Protein AF-A0A1G5WIX0-F1 (afdb_monomer_lite)

Secondary structure (DSSP, 8-state):
---------HHHHHHHHT--EEEEEE-SSEEEEEETTS-EEEEE--BSSTT-B----S-SSS--HHHHHHHHHHHH-GGGG--SS-HHHHHHHS-HHHHHHHHHHHHHH-HHHHHHHHHHHS---SS-HHHHHHHHHHHHHHHTTTTHHHH----STTTHHHHHHIIIIIIHHHHHHT-HHHHHHHHHHHHHHHHHTTT---HHHHHHHHHHHHHHHHHHHHS---HHHHHHHHHTTTTHHHH-

Radius of gyration: 32.19 Å; chains: 1; bounding box: 62×34×87 Å

Organism: NCBI:txid230361

Foldseek 3Di:
DDPPPPPCALVNLCVVVVWDFPDWDDPPAWIWTAIPVRDIDTFGQDDPDQADTDGPPPDPDCNDVNNSSNNVVCVVVVVSRDDPDDPVNVVVPDDPVRVVVVVVVCLVVDVVSVVVCCVVPVPPQPDDLVVLVVLLVVLQVQQCPPCCVPPVAGPLVSNLVSLLCCLPPVLVVSVVSVVLVSSLVSLLVLLVNLQVCVVDPDPSSLNSLVSSVVSLVVSVVPDPDDPVSNVSSVVSCVSVVVSD

Structure (mmCIF, N/CA/C/O backbone):
data_AF-A0A1G5WIX0-F1
#
_entry.id   AF-A0A1G5WIX0-F1
#
loop_
_atom_site.group_PDB
_atom_site.id
_atom_site.type_symbol
_atom_site.label_atom_id
_atom_site.label_alt_id
_atom_site.label_comp_id
_atom_site.label_asym_id
_atom_site.label_entity_id
_atom_site.label_seq_id
_atom_site.pdbx_PDB_ins_code
_atom_site.Cartn_x
_atom_site.Cartn_y
_atom_site.Cartn_z
_atom_site.occupancy
_atom_site.B_iso_or_equiv
_atom_site.auth_seq_id
_atom_site.auth_comp_id
_atom_site.auth_asym_id
_atom_site.auth_atom_id
_atom_site.pdbx_PDB_model_num
ATOM 1 N N . MET A 1 1 ? 1.524 -19.400 34.174 1.00 35.28 1 MET A N 1
ATOM 2 C CA . MET A 1 1 ? 0.419 -18.624 34.767 1.00 35.28 1 MET A CA 1
ATOM 3 C C . MET A 1 1 ? -0.482 -18.294 33.607 1.00 35.28 1 MET A C 1
ATOM 5 O O . MET A 1 1 ? -0.111 -17.471 32.781 1.00 35.28 1 MET A O 1
ATOM 9 N N . ASP A 1 2 ? -1.548 -19.069 33.461 1.00 33.12 2 ASP A N 1
ATOM 10 C CA . ASP A 1 2 ? -2.381 -19.049 32.267 1.00 33.12 2 ASP A CA 1
ATOM 11 C C . ASP A 1 2 ? -3.311 -17.839 32.343 1.00 33.12 2 ASP A C 1
ATOM 13 O O . ASP A 1 2 ? -4.305 -17.844 33.065 1.00 33.12 2 ASP A O 1
ATOM 17 N N . GLY A 1 3 ? -2.931 -16.775 31.637 1.00 34.62 3 GLY A N 1
ATOM 18 C CA . GLY A 1 3 ? -3.735 -15.573 31.455 1.00 34.62 3 GLY A CA 1
ATOM 19 C C . GLY A 1 3 ? -4.913 -15.852 30.530 1.00 34.62 3 GLY A C 1
ATOM 20 O O . GLY A 1 3 ? -4.897 -15.466 29.367 1.00 34.62 3 GLY A O 1
ATOM 21 N N . TRP A 1 4 ? -5.926 -16.546 31.041 1.00 35.19 4 TRP A N 1
ATOM 22 C CA . TRP A 1 4 ? -7.249 -16.589 30.429 1.00 35.19 4 TRP A CA 1
ATOM 23 C C . TRP A 1 4 ? -8.058 -15.414 30.980 1.00 35.19 4 TRP A C 1
ATOM 25 O O . TRP A 1 4 ? -8.769 -15.551 31.972 1.00 35.19 4 TRP A O 1
ATOM 35 N N . GLN A 1 5 ? -7.936 -14.243 30.355 1.00 39.97 5 GLN A N 1
ATOM 36 C CA . GLN A 1 5 ? -8.908 -13.164 30.539 1.00 39.97 5 GLN A CA 1
ATOM 37 C C . GLN A 1 5 ? -10.154 -13.517 29.719 1.00 39.97 5 GLN A C 1
ATOM 39 O O . GLN A 1 5 ? -10.287 -13.129 28.561 1.00 39.97 5 GLN A O 1
ATOM 44 N N . TYR A 1 6 ? -11.055 -14.313 30.294 1.00 49.94 6 TYR A N 1
ATOM 45 C CA . TYR A 1 6 ? -12.410 -14.384 29.763 1.00 49.94 6 TYR A CA 1
ATOM 46 C C . TYR A 1 6 ? -13.102 -13.055 30.083 1.00 49.94 6 TYR A C 1
ATOM 48 O O . TYR A 1 6 ? -13.360 -12.759 31.248 1.00 49.94 6 TYR A O 1
ATOM 56 N N . ASN A 1 7 ? -13.424 -12.273 29.052 1.00 54.75 7 ASN A N 1
ATOM 57 C CA . ASN A 1 7 ? -14.450 -11.235 29.143 1.00 54.75 7 ASN A CA 1
ATOM 58 C C . ASN A 1 7 ? -15.806 -11.939 29.301 1.00 54.75 7 ASN A C 1
ATOM 60 O O . ASN A 1 7 ? -16.508 -12.170 28.319 1.00 54.75 7 ASN A O 1
ATOM 64 N N . ILE A 1 8 ? -16.128 -12.377 30.519 1.00 62.34 8 ILE A N 1
ATOM 65 C CA . ILE A 1 8 ? -17.445 -12.931 30.838 1.00 62.34 8 ILE A CA 1
ATOM 66 C C . ILE A 1 8 ? -18.368 -11.741 31.070 1.00 62.34 8 ILE A C 1
ATOM 68 O O . ILE A 1 8 ? -18.246 -11.055 32.084 1.00 62.34 8 ILE A O 1
ATOM 72 N N . ASP A 1 9 ? -19.256 -11.471 30.117 1.00 66.75 9 ASP A N 1
ATOM 73 C CA . ASP A 1 9 ? -20.278 -10.449 30.301 1.00 66.75 9 ASP A CA 1
ATOM 74 C C . ASP A 1 9 ? -21.348 -10.899 31.312 1.00 66.75 9 ASP A C 1
ATOM 76 O O . ASP A 1 9 ? -21.501 -12.079 31.650 1.00 66.75 9 ASP A O 1
ATOM 80 N N . GLU A 1 10 ? -22.086 -9.924 31.835 1.00 66.62 10 GLU A N 1
ATOM 81 C CA . GLU A 1 10 ? -23.117 -10.133 32.847 1.00 66.62 10 GLU A CA 1
ATOM 82 C C . GLU A 1 10 ? -24.194 -11.131 32.386 1.00 66.62 10 GLU A C 1
ATOM 84 O O . GLU A 1 10 ? -24.648 -11.985 33.152 1.00 66.62 10 GLU A O 1
ATOM 89 N N . LYS A 1 11 ? -24.550 -11.081 31.101 1.00 71.81 11 LYS A N 1
ATOM 90 C CA . LYS A 1 11 ? -25.516 -11.988 30.485 1.00 71.81 11 LYS A CA 1
ATOM 91 C C . LYS A 1 11 ? -25.049 -13.443 30.566 1.00 71.81 11 LYS A C 1
ATOM 93 O O . LYS A 1 11 ? -25.816 -14.302 30.996 1.00 71.81 11 LYS A O 1
ATOM 98 N N . THR A 1 12 ? -23.791 -13.706 30.224 1.00 73.38 12 THR A N 1
ATOM 99 C CA . THR A 1 12 ? -23.179 -15.039 30.299 1.00 73.38 12 THR A CA 1
ATOM 100 C C . THR A 1 12 ? -23.156 -15.554 31.740 1.00 73.38 12 THR A C 1
ATOM 102 O O . THR A 1 12 ? -23.399 -16.735 31.985 1.00 73.38 12 THR A O 1
ATOM 105 N N . LEU A 1 13 ? -22.920 -14.672 32.718 1.00 68.88 13 LEU A N 1
ATOM 106 C CA . LEU A 1 13 ? -22.998 -15.007 34.145 1.00 68.88 13 LEU A CA 1
ATOM 107 C C . LEU A 1 13 ? -24.416 -15.364 34.595 1.00 68.88 13 LEU A C 1
ATOM 109 O O . LEU A 1 13 ? -24.586 -16.362 35.296 1.00 68.88 13 LEU A O 1
ATOM 113 N N . ARG A 1 14 ? -25.424 -14.581 34.191 1.00 69.44 14 ARG A N 1
ATOM 114 C CA . ARG A 1 14 ? -26.838 -14.846 34.506 1.00 69.44 14 ARG A CA 1
ATOM 115 C C . ARG A 1 14 ? -27.298 -16.177 33.916 1.00 69.44 14 ARG A C 1
ATOM 117 O O . ARG A 1 14 ? -27.920 -16.966 34.618 1.00 69.44 14 ARG A O 1
ATOM 124 N N . GLU A 1 15 ? -26.939 -16.451 32.662 1.00 76.44 15 GLU A N 1
ATOM 125 C CA . GLU A 1 15 ? -27.258 -17.713 31.983 1.00 76.44 15 GLU A CA 1
ATOM 126 C C . GLU A 1 15 ? -26.566 -18.916 32.644 1.00 76.44 15 GLU A C 1
ATOM 128 O O . GLU A 1 15 ? -27.171 -19.978 32.775 1.00 76.44 15 GLU A O 1
ATOM 133 N N . ALA A 1 16 ? -25.322 -18.758 33.106 1.00 73.50 16 ALA A N 1
ATOM 134 C CA . ALA A 1 16 ? -24.582 -19.828 33.775 1.00 73.50 16 ALA A CA 1
ATOM 135 C C . ALA A 1 16 ? -25.086 -20.126 35.198 1.00 73.50 16 ALA A C 1
ATOM 137 O O . ALA A 1 16 ? -24.956 -21.256 35.671 1.00 73.50 16 ALA A O 1
ATOM 138 N N . LEU A 1 17 ? -25.616 -19.115 35.892 1.00 74.88 17 LEU A N 1
ATOM 139 C CA . LEU A 1 17 ? -26.075 -19.226 37.276 1.00 74.88 17 LEU A CA 1
ATOM 140 C C . LEU A 1 17 ? -27.579 -19.493 37.409 1.00 74.88 17 LEU A C 1
ATOM 142 O O . LEU A 1 17 ? -27.989 -19.917 38.485 1.00 74.88 17 LEU A O 1
ATOM 146 N N . ASP A 1 18 ? -28.368 -19.260 36.355 1.00 80.81 18 ASP A N 1
ATOM 147 C CA . ASP A 1 18 ? -29.843 -19.284 36.363 1.00 80.81 18 ASP A CA 1
ATOM 148 C C . ASP A 1 18 ? -30.444 -18.382 37.461 1.00 80.81 18 ASP A C 1
ATOM 150 O O . ASP A 1 18 ? -31.386 -18.735 38.171 1.00 80.81 18 ASP A O 1
ATOM 154 N N . LEU A 1 19 ? -29.841 -17.204 37.656 1.00 77.94 19 LEU A N 1
ATOM 155 C CA . LEU A 1 19 ? -30.187 -16.273 38.730 1.00 77.94 19 LEU A CA 1
ATOM 156 C C . LEU A 1 19 ? -30.296 -14.841 38.211 1.00 77.94 19 LEU A C 1
ATOM 158 O O . LEU A 1 19 ? -29.495 -14.391 37.391 1.00 77.94 19 LEU A O 1
ATOM 162 N N . GLU A 1 20 ? -31.265 -14.106 38.754 1.00 84.75 20 GLU A N 1
ATOM 163 C CA . GLU A 1 20 ? -31.497 -12.692 38.453 1.00 84.75 20 GLU A CA 1
ATOM 164 C C . GLU A 1 20 ? -31.306 -11.852 39.718 1.00 84.75 20 GLU A C 1
ATOM 166 O O . GLU A 1 20 ? -31.827 -12.199 40.780 1.00 84.75 20 GLU A O 1
ATOM 171 N N . ILE A 1 21 ? -30.556 -10.752 39.607 1.00 85.94 21 ILE A N 1
ATOM 172 C CA . ILE A 1 21 ? -30.369 -9.786 40.696 1.00 85.94 21 ILE A CA 1
ATOM 173 C C . ILE A 1 21 ? -31.590 -8.867 40.734 1.00 85.94 21 ILE A C 1
ATOM 175 O O . ILE A 1 21 ? -31.863 -8.139 39.779 1.00 85.94 21 ILE A O 1
ATOM 179 N N . THR A 1 22 ? -32.325 -8.904 41.842 1.00 89.31 22 THR A N 1
ATOM 180 C CA . THR A 1 22 ? -33.564 -8.142 42.048 1.00 89.31 22 THR A CA 1
ATOM 181 C C . THR A 1 22 ? -33.306 -6.802 42.730 1.00 89.31 22 THR A C 1
ATOM 183 O O . THR A 1 22 ? -33.998 -5.824 42.453 1.00 89.31 22 THR A O 1
ATOM 186 N N . GLU A 1 23 ? -32.290 -6.739 43.589 1.00 89.75 23 GLU A N 1
ATOM 187 C CA . GLU A 1 23 ? -31.896 -5.543 44.330 1.00 89.75 23 GLU A CA 1
ATOM 188 C C . GLU A 1 23 ? -30.375 -5.514 44.494 1.00 89.75 23 GLU A C 1
ATOM 190 O O . GLU A 1 23 ? -29.745 -6.555 44.700 1.00 89.75 23 GLU A O 1
ATOM 195 N N . ILE A 1 24 ? -29.786 -4.321 44.394 1.00 90.56 24 ILE A N 1
ATOM 196 C CA . ILE A 1 24 ? -28.365 -4.113 44.654 1.00 90.56 24 ILE A CA 1
ATOM 197 C C . ILE A 1 24 ? -28.157 -2.793 45.390 1.00 90.56 24 ILE A C 1
ATOM 199 O O . ILE A 1 24 ? -28.666 -1.753 44.971 1.00 90.56 24 ILE A O 1
ATOM 203 N N . GLU A 1 25 ? -27.397 -2.841 46.474 1.00 90.88 25 GLU A N 1
ATOM 204 C CA . GLU A 1 25 ? -27.044 -1.686 47.293 1.00 90.88 25 GLU A CA 1
ATOM 205 C C . GLU A 1 25 ? -25.539 -1.689 47.574 1.00 90.88 25 GLU A C 1
ATOM 207 O O . GLU A 1 25 ? -24.902 -2.741 47.599 1.00 90.88 25 GLU A O 1
ATOM 212 N N . ASN A 1 26 ? -24.956 -0.513 47.799 1.00 86.81 26 ASN A N 1
ATOM 213 C CA . ASN A 1 26 ? -23.572 -0.371 48.251 1.00 86.81 26 ASN A CA 1
ATOM 214 C C . ASN A 1 26 ? -23.565 0.432 49.555 1.00 86.81 26 ASN A C 1
ATOM 216 O O . ASN A 1 26 ? -24.073 1.553 49.597 1.00 86.81 26 ASN A O 1
ATOM 220 N N . ASN A 1 27 ? -22.989 -0.137 50.615 1.00 85.31 27 ASN A N 1
ATOM 221 C CA . ASN A 1 27 ? -22.908 0.500 51.935 1.00 85.31 27 ASN A CA 1
ATOM 222 C C . ASN A 1 27 ? -21.583 1.259 52.180 1.00 85.31 27 ASN A C 1
ATOM 224 O O . ASN A 1 27 ? -21.317 1.694 53.299 1.00 85.31 27 ASN A O 1
ATOM 228 N N . GLY A 1 28 ? -20.751 1.410 51.147 1.00 76.62 28 GLY A N 1
ATOM 229 C CA . GLY A 1 28 ? -19.430 2.041 51.187 1.00 76.62 28 GLY A CA 1
ATOM 230 C C . GLY A 1 28 ? -18.271 1.071 51.428 1.00 76.62 28 GLY A C 1
ATOM 231 O O . GLY A 1 28 ? -17.119 1.460 51.251 1.00 76.62 28 GLY A O 1
ATOM 232 N N . VAL A 1 29 ? -18.553 -0.179 51.807 1.00 78.94 29 VAL A N 1
ATOM 233 C CA . VAL A 1 29 ? -17.546 -1.228 52.048 1.00 78.94 29 VAL A CA 1
ATOM 234 C C . VAL A 1 29 ? -17.826 -2.458 51.185 1.00 78.94 29 VAL A C 1
ATOM 236 O O . VAL A 1 29 ? -16.911 -3.044 50.605 1.00 78.94 29 VAL A O 1
ATOM 239 N N . GLU A 1 30 ? -19.097 -2.835 51.073 1.00 88.56 30 GLU A N 1
ATOM 240 C CA . GLU A 1 30 ? -19.549 -4.032 50.376 1.00 88.56 30 GLU A CA 1
ATOM 241 C C . GLU A 1 30 ? -20.779 -3.730 49.519 1.00 88.56 30 GLU A C 1
ATOM 243 O O . GLU A 1 30 ? -21.616 -2.879 49.841 1.00 88.56 30 GLU A O 1
ATOM 248 N N . ILE A 1 31 ? -20.890 -4.482 48.431 1.00 89.12 31 ILE A N 1
ATOM 249 C CA . ILE A 1 31 ? -22.095 -4.601 47.626 1.00 89.12 31 ILE A CA 1
ATOM 250 C C . ILE A 1 31 ? -22.984 -5.660 48.271 1.00 89.12 31 ILE A C 1
ATOM 252 O O . ILE A 1 31 ? -22.557 -6.801 48.468 1.00 89.12 31 ILE A O 1
ATOM 256 N N . ILE A 1 32 ? -24.230 -5.297 48.546 1.00 91.75 32 ILE A N 1
ATOM 257 C CA . ILE A 1 32 ? -25.279 -6.209 48.990 1.00 91.75 32 ILE A CA 1
ATOM 258 C C . ILE A 1 32 ? -26.177 -6.473 47.786 1.00 91.75 32 ILE A C 1
ATOM 260 O O . ILE A 1 32 ? -26.815 -5.552 47.278 1.00 91.75 32 ILE A O 1
ATOM 264 N N . ALA A 1 33 ? -26.211 -7.715 47.309 1.00 91.94 33 ALA A N 1
ATOM 265 C CA . ALA A 1 33 ? -27.057 -8.111 46.187 1.00 91.94 33 ALA A CA 1
ATOM 266 C C . ALA A 1 33 ? -28.067 -9.171 46.622 1.00 91.94 33 ALA A C 1
ATOM 268 O O . ALA A 1 33 ? -27.692 -10.179 47.231 1.00 91.94 33 ALA A O 1
ATOM 269 N N . LYS A 1 34 ? -29.337 -8.954 46.269 1.00 92.00 34 LYS A N 1
ATOM 270 C CA . LYS A 1 34 ? -30.414 -9.933 46.437 1.00 92.00 34 LYS A CA 1
ATOM 271 C C . LYS A 1 34 ? -30.751 -10.573 45.103 1.00 92.00 34 LYS A C 1
ATOM 273 O O . LYS A 1 34 ? -30.861 -9.892 44.083 1.00 92.00 34 LYS A O 1
ATOM 278 N N . PHE A 1 35 ? -30.935 -11.884 45.131 1.00 90.50 35 PHE A N 1
ATOM 279 C CA . PHE A 1 35 ? -31.292 -12.684 43.968 1.00 90.50 35 PHE A CA 1
ATOM 280 C C . PHE A 1 35 ? -32.757 -13.128 44.030 1.00 90.50 35 PHE A C 1
ATOM 282 O O . PHE A 1 35 ? -33.386 -13.144 45.091 1.00 90.50 35 PHE A O 1
ATOM 289 N N . ASN A 1 36 ? -33.305 -13.519 42.882 1.00 90.31 36 ASN A N 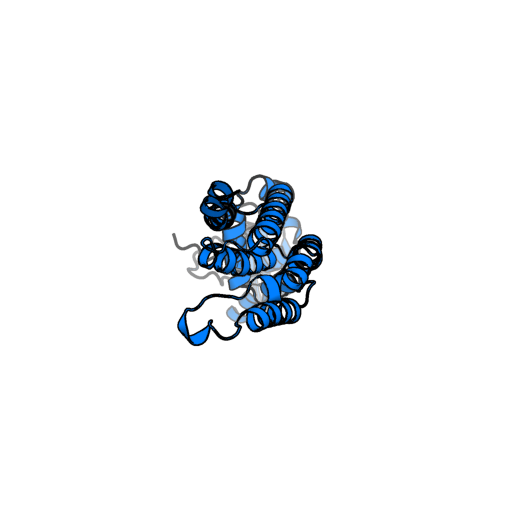1
ATOM 290 C CA . ASN A 1 36 ? -34.669 -14.039 42.728 1.00 90.31 36 ASN A CA 1
ATOM 291 C C . ASN A 1 36 ? -34.973 -15.309 43.554 1.00 90.31 36 ASN A C 1
ATOM 293 O O . ASN A 1 36 ? -36.138 -15.596 43.823 1.00 90.31 36 ASN A O 1
ATOM 297 N N . ASP A 1 37 ? -33.954 -16.040 44.008 1.00 89.62 37 ASP A N 1
ATOM 298 C CA . ASP A 1 37 ? -34.078 -17.177 44.931 1.00 89.62 37 ASP A CA 1
ATOM 299 C C . ASP A 1 37 ? -34.119 -16.767 46.422 1.00 89.62 37 ASP A C 1
ATOM 301 O O . ASP A 1 37 ? -34.077 -17.623 47.307 1.00 89.62 37 ASP A O 1
ATOM 305 N N . ASN A 1 38 ? -34.224 -15.464 46.707 1.00 86.38 38 ASN A N 1
ATOM 306 C CA . ASN A 1 38 ? -34.159 -14.846 48.035 1.00 86.38 38 ASN A CA 1
ATOM 307 C C . ASN A 1 38 ? -32.811 -15.012 48.756 1.00 86.38 38 ASN A C 1
ATOM 309 O O . ASN A 1 38 ? -32.746 -14.794 49.969 1.00 86.38 38 ASN A O 1
ATOM 313 N N . THR A 1 39 ? -31.730 -15.382 48.061 1.00 88.44 39 THR A N 1
ATOM 314 C CA . THR A 1 39 ? -30.396 -15.255 48.659 1.00 88.44 39 THR A CA 1
ATOM 315 C C . THR A 1 39 ? -29.913 -13.817 48.627 1.00 88.44 39 THR A C 1
ATOM 317 O O . THR A 1 39 ? -30.063 -13.105 47.635 1.00 88.44 39 THR A O 1
ATOM 320 N N . GLU A 1 40 ? -29.288 -13.422 49.728 1.00 91.38 40 GLU A N 1
ATOM 321 C CA . GLU A 1 40 ? -28.558 -12.173 49.867 1.00 91.38 40 GLU A CA 1
ATOM 322 C C . GLU A 1 40 ? -27.075 -12.506 50.003 1.00 91.38 40 GLU A C 1
ATOM 324 O O . GLU A 1 40 ? -26.700 -13.416 50.751 1.00 91.38 40 GLU A O 1
ATOM 329 N N . ILE A 1 41 ? -26.232 -11.798 49.257 1.00 89.19 41 ILE A N 1
ATOM 330 C CA . ILE A 1 41 ? -24.781 -11.920 49.373 1.00 89.19 41 ILE A CA 1
ATOM 331 C C . ILE A 1 41 ? -24.162 -10.557 49.631 1.00 89.19 41 ILE A C 1
ATOM 333 O O . ILE A 1 41 ? -24.610 -9.544 49.094 1.00 89.19 41 ILE A O 1
ATOM 337 N N . MET A 1 42 ? -23.081 -10.569 50.401 1.00 89.50 42 MET A N 1
ATOM 338 C CA . MET A 1 42 ? -22.262 -9.399 50.676 1.00 89.50 42 MET A CA 1
ATOM 339 C C . MET A 1 42 ? -20.919 -9.611 49.988 1.00 89.50 42 MET A C 1
ATOM 341 O O . MET A 1 42 ? -20.243 -10.614 50.225 1.00 89.50 42 MET A O 1
ATOM 345 N N . THR A 1 43 ? -20.572 -8.713 49.071 1.00 86.75 43 THR A N 1
ATOM 346 C CA . THR A 1 43 ? -19.350 -8.810 48.270 1.00 86.75 43 THR A CA 1
ATOM 347 C C . THR A 1 43 ? -18.517 -7.551 48.469 1.00 86.75 43 THR A C 1
ATOM 349 O O . THR A 1 43 ? -18.975 -6.476 48.083 1.00 86.75 43 THR A O 1
ATOM 352 N N . PRO A 1 44 ? -17.299 -7.639 49.029 1.00 84.00 44 PRO A N 1
ATOM 353 C CA . PRO A 1 44 ? -16.410 -6.488 49.077 1.00 84.00 44 PRO A CA 1
ATOM 354 C C . PRO A 1 44 ? -16.065 -6.030 47.658 1.00 84.00 44 PRO A C 1
ATOM 356 O O . PRO A 1 44 ? -15.847 -6.850 46.762 1.00 84.00 44 PRO A O 1
ATOM 359 N N . LEU A 1 45 ? -16.011 -4.714 47.459 1.00 77.56 45 LEU A N 1
ATOM 360 C CA . LEU A 1 45 ? -15.627 -4.121 46.182 1.00 77.56 45 LEU A CA 1
ATOM 361 C C . LEU A 1 45 ? -14.101 -4.230 46.024 1.00 77.56 45 LEU A C 1
ATOM 363 O O . LEU A 1 45 ? -13.354 -3.420 46.570 1.00 77.56 45 LEU A O 1
ATOM 367 N N . LEU A 1 46 ? -13.634 -5.270 45.333 1.00 75.00 46 LEU A N 1
ATOM 368 C CA . LEU A 1 46 ? -12.211 -5.576 45.182 1.00 75.00 46 LEU A CA 1
ATOM 369 C C . LEU A 1 46 ? -11.756 -5.415 43.725 1.00 75.00 46 LEU A C 1
ATOM 371 O O . LEU A 1 46 ? -12.399 -5.933 42.810 1.00 75.00 46 LEU A O 1
ATOM 375 N N . PHE A 1 47 ? -10.617 -4.742 43.534 1.00 67.94 47 PHE A N 1
ATOM 376 C CA . PHE A 1 47 ? -9.957 -4.537 42.240 1.00 67.94 47 PHE A CA 1
ATOM 377 C C . PHE A 1 47 ? -8.485 -4.974 42.313 1.00 67.94 47 PHE A C 1
ATOM 379 O O . PHE A 1 47 ? -7.760 -4.521 43.197 1.00 67.94 47 PHE A O 1
ATOM 386 N N . ASP A 1 48 ? -8.048 -5.870 41.421 1.00 60.03 48 ASP A N 1
ATOM 387 C CA . ASP A 1 48 ? -6.669 -6.420 41.406 1.00 60.03 48 ASP A CA 1
ATOM 388 C C . ASP A 1 48 ? -5.672 -5.488 40.675 1.00 60.03 48 ASP A C 1
ATOM 390 O O . ASP A 1 48 ? -4.453 -5.607 40.778 1.00 60.03 48 ASP A O 1
ATOM 394 N N . SER A 1 49 ? -6.209 -4.543 39.912 1.00 52.66 49 SER A N 1
ATOM 395 C CA . SER A 1 49 ? -5.560 -3.487 39.123 1.00 52.66 49 SER A CA 1
ATOM 396 C C . SER A 1 49 ? -6.678 -2.488 38.775 1.00 52.66 49 SER A C 1
ATOM 398 O O . SER A 1 49 ? -7.837 -2.899 38.905 1.00 52.66 49 SER A O 1
ATOM 400 N N . PRO A 1 50 ? -6.435 -1.227 38.357 1.00 52.78 50 PRO A N 1
ATOM 401 C CA . PRO A 1 50 ? -7.430 -0.144 38.446 1.00 52.78 50 PRO A CA 1
ATOM 402 C C . PRO A 1 50 ? -8.714 -0.319 37.605 1.00 52.78 50 PRO A C 1
ATOM 404 O O . PRO A 1 50 ? -9.496 0.615 37.476 1.00 52.78 50 PRO 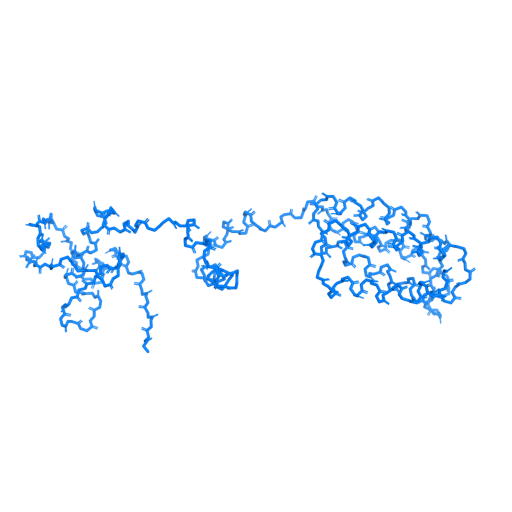A O 1
ATOM 407 N N . SER A 1 51 ? -8.970 -1.490 37.018 1.00 60.59 51 SER A N 1
ATOM 408 C CA . SER A 1 51 ? -10.126 -1.741 36.157 1.00 60.59 51 SER A CA 1
ATOM 409 C C . SER A 1 51 ? -10.608 -3.200 36.132 1.00 60.59 51 SER A C 1
ATOM 411 O O . SER A 1 51 ? -11.386 -3.566 35.252 1.00 60.59 51 SER A O 1
ATOM 413 N N . HIS A 1 52 ? -10.157 -4.070 37.046 1.00 67.12 52 HIS A N 1
ATOM 414 C CA . HIS A 1 52 ? -10.569 -5.482 37.043 1.00 67.12 52 HIS A CA 1
ATOM 415 C C . HIS A 1 52 ? -11.241 -5.896 38.354 1.00 67.12 52 HIS A C 1
ATOM 417 O O . HIS A 1 52 ? -10.537 -6.227 39.314 1.00 67.12 52 HIS A O 1
ATOM 423 N N . PRO A 1 53 ? -12.590 -5.880 38.402 1.00 70.44 53 PRO A N 1
ATOM 424 C CA . PRO A 1 53 ? -13.330 -6.435 39.524 1.00 70.44 53 PRO A CA 1
ATOM 425 C C . PRO A 1 53 ? -13.019 -7.926 39.674 1.00 70.44 53 PRO A C 1
ATOM 427 O O . PRO A 1 53 ? -13.056 -8.676 38.695 1.00 70.44 53 PRO A O 1
ATOM 430 N N . PHE A 1 54 ? -12.749 -8.376 40.897 1.00 77.06 54 PHE A N 1
ATOM 431 C CA . PHE A 1 54 ? -12.537 -9.791 41.192 1.00 77.06 54 PHE A CA 1
ATOM 432 C C . PHE A 1 54 ? -13.212 -10.204 42.500 1.00 77.06 54 PHE A C 1
ATOM 434 O O . PHE A 1 54 ? -13.551 -9.381 43.348 1.00 77.06 54 PHE A O 1
ATOM 441 N N . CYS A 1 55 ? -13.422 -11.511 42.665 1.00 78.50 55 CYS A N 1
ATOM 442 C CA . CYS A 1 55 ? -14.006 -12.067 43.876 1.00 78.50 55 CYS A CA 1
ATOM 443 C C . CYS A 1 55 ? -13.046 -13.038 44.571 1.00 78.50 55 CYS A C 1
ATOM 445 O O . CYS A 1 55 ? -12.536 -13.964 43.949 1.00 78.50 55 CYS A O 1
ATOM 447 N N . ASN A 1 56 ? -12.903 -12.889 45.891 1.00 73.81 56 ASN A N 1
ATOM 448 C CA . ASN A 1 56 ? -12.133 -13.785 46.762 1.00 73.81 56 ASN A CA 1
ATOM 449 C C . ASN A 1 56 ? -12.913 -15.022 47.250 1.00 73.81 56 ASN A C 1
ATOM 451 O O . ASN A 1 56 ? -12.491 -15.695 48.193 1.00 73.81 56 ASN A O 1
ATOM 455 N N . CYS A 1 57 ? -14.069 -15.331 46.654 1.00 80.12 57 CYS A N 1
ATOM 456 C CA . CYS A 1 57 ? -14.839 -16.521 47.007 1.00 80.12 57 CYS A CA 1
ATOM 457 C C . CYS A 1 57 ? -13.978 -17.773 46.740 1.00 80.12 57 CYS A C 1
ATOM 459 O O . CYS A 1 57 ? -13.395 -17.917 45.672 1.00 80.12 57 CYS A O 1
ATOM 461 N N . ASN A 1 58 ? -13.929 -18.729 47.676 1.00 70.56 58 ASN A N 1
ATOM 462 C CA . ASN A 1 58 ? -13.124 -19.963 47.550 1.00 70.56 58 ASN A CA 1
ATOM 463 C C . ASN A 1 58 ? -13.668 -20.951 46.483 1.00 70.56 58 ASN A C 1
ATOM 465 O O . ASN A 1 58 ? -13.346 -22.140 46.468 1.00 70.56 58 ASN A O 1
ATOM 469 N N . SER A 1 59 ? -14.566 -20.468 45.625 1.00 68.62 59 SER A N 1
ATOM 470 C CA . SER A 1 59 ? -15.143 -21.195 44.510 1.00 68.62 59 SER A CA 1
ATOM 471 C C . SER A 1 59 ? -14.096 -21.256 43.402 1.00 68.62 59 SER A C 1
ATOM 473 O O . SER A 1 59 ? -13.620 -20.231 42.931 1.00 68.62 59 SER A O 1
ATOM 475 N N . LYS A 1 60 ? -13.758 -22.464 42.942 1.00 57.12 60 LYS A N 1
ATOM 476 C CA . LYS A 1 60 ? -12.820 -22.680 41.823 1.00 57.12 60 LYS A CA 1
ATOM 477 C C . LYS A 1 60 ? -13.367 -22.223 40.459 1.00 57.12 60 LYS A C 1
ATOM 479 O O . LYS A 1 60 ? -12.777 -22.539 39.430 1.00 57.12 60 LYS A O 1
ATOM 484 N N . HIS A 1 61 ? -14.503 -21.530 40.440 1.00 61.91 61 HIS A N 1
ATOM 485 C CA . HIS A 1 61 ? -15.210 -21.110 39.242 1.00 61.91 61 HIS A CA 1
ATOM 486 C C . HIS A 1 61 ? -15.413 -19.591 39.253 1.00 61.91 61 HIS A C 1
ATOM 488 O O . HIS A 1 61 ? -15.804 -19.020 40.270 1.00 61.91 61 HIS A O 1
ATOM 494 N N . TYR A 1 62 ? -15.219 -18.957 38.093 1.00 62.81 62 TYR A N 1
ATOM 495 C CA . TYR A 1 62 ? -15.502 -17.533 37.849 1.00 62.81 62 TYR A CA 1
ATOM 496 C C . TYR A 1 62 ? -17.008 -17.192 37.883 1.00 62.81 62 TYR A C 1
ATOM 498 O O . TYR A 1 62 ? -17.396 -16.046 37.707 1.00 62.81 62 TYR A O 1
ATOM 506 N N . PHE A 1 63 ? -17.866 -18.180 38.149 1.00 73.56 63 PHE A N 1
ATOM 507 C CA . PHE A 1 63 ? -19.323 -18.067 38.184 1.00 73.56 63 PHE A CA 1
ATOM 508 C C . PHE A 1 63 ? -19.842 -18.201 39.621 1.00 73.56 63 PHE A C 1
ATOM 510 O O . PHE A 1 63 ? -20.648 -19.077 39.917 1.00 73.56 63 PHE A O 1
ATOM 517 N N . CYS A 1 64 ? -19.335 -17.393 40.557 1.00 85.19 64 CYS A N 1
ATOM 518 C CA . CYS A 1 64 ? -19.926 -17.309 41.897 1.00 85.19 64 CYS A CA 1
ATOM 519 C C . CYS A 1 64 ? -20.885 -16.115 41.972 1.00 85.19 64 CYS A C 1
ATOM 521 O O . CYS A 1 64 ? -20.674 -15.105 41.301 1.00 85.19 64 CYS A O 1
ATOM 523 N N . LYS A 1 65 ? -21.931 -16.210 42.806 1.00 86.69 65 LYS A N 1
ATOM 524 C CA . LYS A 1 65 ? -22.927 -15.133 42.957 1.00 86.69 65 LYS A CA 1
ATOM 525 C C . LYS A 1 65 ? -22.270 -13.783 43.282 1.00 86.69 65 LYS A C 1
ATOM 527 O O . LYS A 1 65 ? -22.717 -12.758 42.788 1.00 86.69 65 LYS A O 1
ATOM 532 N N . HIS A 1 66 ? -21.169 -13.793 44.040 1.00 87.12 66 HIS A N 1
ATOM 533 C CA . HIS A 1 66 ? -20.389 -12.592 44.357 1.00 87.12 66 HIS A CA 1
ATOM 534 C C . HIS A 1 66 ? -19.816 -11.914 43.108 1.00 87.12 66 HIS A C 1
ATOM 536 O O . HIS A 1 66 ? -19.884 -10.697 42.986 1.00 87.12 66 HIS A O 1
ATOM 542 N N . TYR A 1 67 ? -19.287 -12.693 42.160 1.00 84.81 67 TYR A N 1
ATOM 543 C CA . TYR A 1 67 ? -18.776 -12.146 40.906 1.00 84.81 67 TYR A CA 1
ATOM 544 C C . TYR A 1 67 ? -19.915 -11.576 40.051 1.00 84.81 67 TYR A C 1
ATOM 546 O O . TYR A 1 67 ? -19.777 -10.487 39.511 1.00 84.81 67 TYR A O 1
ATOM 554 N N . ALA A 1 68 ? -21.077 -12.240 40.016 1.00 85.12 68 ALA A N 1
ATOM 555 C CA . ALA A 1 68 ? -22.266 -11.710 39.344 1.00 85.12 68 ALA A CA 1
ATOM 556 C C . ALA A 1 68 ? -22.750 -10.383 39.961 1.00 85.12 68 ALA A C 1
ATOM 558 O O . ALA A 1 68 ? -23.016 -9.434 39.230 1.00 85.12 68 ALA A O 1
ATOM 559 N N . ALA A 1 69 ? -22.806 -10.285 41.294 1.00 86.75 69 ALA A N 1
ATOM 560 C CA . ALA A 1 69 ? -23.152 -9.043 41.987 1.00 86.75 69 ALA A CA 1
ATOM 561 C C . ALA A 1 69 ? -22.152 -7.919 41.704 1.00 86.75 69 ALA A C 1
ATOM 563 O O . ALA A 1 69 ? -22.552 -6.784 41.457 1.00 86.75 69 ALA A O 1
ATOM 564 N N . LEU A 1 70 ? -20.859 -8.240 41.702 1.00 85.94 70 LEU A N 1
ATOM 565 C CA . LEU A 1 70 ? -19.801 -7.286 41.402 1.00 85.94 70 LEU A CA 1
ATOM 566 C C . LEU A 1 70 ? -19.894 -6.771 39.957 1.00 85.94 70 LEU A C 1
ATOM 568 O O . LEU A 1 70 ? -19.849 -5.563 39.744 1.00 85.94 70 LEU A O 1
ATOM 572 N N . MET A 1 71 ? -20.092 -7.662 38.981 1.00 83.88 71 MET A N 1
ATOM 573 C CA . MET A 1 71 ? -20.254 -7.292 37.569 1.00 83.88 71 MET A CA 1
ATOM 574 C C . MET A 1 71 ? -21.516 -6.455 37.332 1.00 83.88 71 MET A C 1
ATOM 576 O O . MET A 1 71 ? -21.432 -5.413 36.688 1.00 83.88 71 MET A O 1
ATOM 580 N N . PHE A 1 72 ? -22.653 -6.841 37.922 1.00 84.69 72 PHE A N 1
ATOM 581 C CA . PHE A 1 72 ? -23.903 -6.070 37.858 1.00 84.69 72 PHE A CA 1
ATOM 582 C C . PHE A 1 72 ? -23.727 -4.663 38.441 1.00 84.69 72 PHE A C 1
ATOM 584 O O . PHE A 1 72 ? -24.231 -3.678 37.898 1.00 84.69 72 PHE A O 1
ATOM 591 N N . TYR A 1 73 ? -23.012 -4.550 39.565 1.00 85.88 73 TYR A N 1
ATOM 592 C CA . TYR A 1 73 ? -22.740 -3.259 40.186 1.00 85.88 73 TYR A CA 1
ATOM 593 C C . TYR A 1 73 ? -21.877 -2.374 39.285 1.00 85.88 73 TYR A C 1
ATOM 595 O O . TYR A 1 73 ? -22.217 -1.219 39.049 1.00 85.88 73 TYR A O 1
ATOM 603 N N . VAL A 1 74 ? -20.797 -2.930 38.737 1.00 84.38 74 VAL A N 1
ATOM 604 C CA . VAL A 1 74 ? -19.879 -2.228 37.834 1.00 84.38 74 VAL A CA 1
ATOM 605 C C . VAL A 1 74 ? -20.568 -1.789 36.538 1.00 84.38 74 VAL A C 1
ATOM 607 O O . VAL A 1 74 ? -20.312 -0.690 36.056 1.00 84.38 74 VAL A O 1
ATOM 610 N N . GLU A 1 75 ? -21.489 -2.586 35.998 1.00 83.06 75 GLU A N 1
ATOM 611 C CA . GLU A 1 75 ? -22.281 -2.212 34.822 1.00 83.06 75 GLU A CA 1
ATOM 612 C C . GLU A 1 75 ? -23.184 -0.997 35.087 1.00 83.06 75 GLU A C 1
ATOM 614 O O . GLU A 1 75 ? -23.335 -0.126 34.229 1.00 83.06 75 GLU A O 1
ATOM 619 N N . LYS A 1 76 ? -23.742 -0.894 36.300 1.00 82.94 76 LYS A N 1
ATOM 620 C CA . LYS A 1 76 ? -24.513 0.282 36.735 1.00 82.94 76 LYS A CA 1
ATOM 621 C C . LYS A 1 76 ? -23.644 1.482 37.111 1.00 82.94 76 LYS A C 1
ATOM 623 O O . LYS A 1 76 ? -24.160 2.599 37.139 1.00 82.94 76 LYS A O 1
ATOM 628 N N . HIS A 1 77 ? -22.364 1.250 37.381 1.00 81.50 77 HIS A N 1
ATOM 629 C CA . HIS A 1 77 ? -21.393 2.235 37.850 1.00 81.50 77 HIS A CA 1
ATOM 630 C C . HIS A 1 77 ? -20.110 2.210 36.999 1.00 81.50 77 HIS A C 1
ATOM 632 O O . HIS A 1 77 ? -19.022 1.920 37.511 1.00 81.50 77 HIS A O 1
ATOM 638 N N . PRO A 1 78 ? -20.200 2.502 35.686 1.00 74.75 78 PRO A N 1
ATOM 639 C CA . PRO A 1 78 ? -19.062 2.411 34.770 1.00 74.75 78 PRO A CA 1
ATOM 640 C C . PRO A 1 78 ? -17.928 3.386 35.116 1.00 74.75 78 PRO A C 1
ATOM 642 O O . PRO A 1 78 ? -16.791 3.193 34.689 1.00 74.75 78 PRO A O 1
ATOM 645 N N . GLU A 1 79 ? -18.201 4.428 35.907 1.00 75.06 79 GLU A N 1
ATOM 646 C CA . GLU A 1 79 ? -17.192 5.323 36.470 1.00 75.06 79 GLU A CA 1
ATOM 647 C C . GLU A 1 79 ? -16.141 4.600 37.319 1.00 75.06 79 GLU A C 1
ATOM 649 O O . GLU A 1 79 ? -15.018 5.083 37.404 1.00 75.06 79 GLU A O 1
ATOM 654 N N . LEU A 1 80 ? -16.469 3.436 37.887 1.00 72.06 80 LEU A N 1
ATOM 655 C CA . LEU A 1 80 ? -15.541 2.621 38.676 1.00 72.06 80 LEU A CA 1
ATOM 656 C C . LEU A 1 80 ? -14.468 1.937 37.822 1.00 72.06 80 LEU A C 1
ATOM 658 O O . LEU A 1 80 ? -13.466 1.480 38.360 1.00 72.06 80 LEU A O 1
ATOM 662 N N . LEU A 1 81 ? -14.680 1.847 36.505 1.00 69.12 81 LEU A N 1
ATOM 663 C CA . LEU A 1 81 ? -13.721 1.285 35.551 1.00 69.12 81 LEU A CA 1
ATOM 664 C C . LEU A 1 81 ? -12.883 2.352 34.850 1.00 69.12 81 LEU A C 1
ATOM 666 O O . LEU A 1 81 ? -12.035 2.010 34.026 1.00 69.12 81 LEU A O 1
ATOM 670 N N . LYS A 1 82 ? -13.124 3.637 35.131 1.00 58.91 82 LYS A N 1
ATOM 671 C CA . LYS A 1 82 ? -12.319 4.711 34.558 1.00 58.91 82 LYS A CA 1
ATOM 672 C C . LYS A 1 82 ? -10.941 4.683 35.209 1.00 58.91 82 LYS A C 1
ATOM 674 O O . LYS A 1 82 ? -10.764 5.162 36.323 1.00 58.91 82 LYS A O 1
ATOM 679 N N . SER A 1 83 ? -9.980 4.102 34.501 1.00 58.47 83 SER A N 1
ATOM 680 C CA . SER A 1 83 ? -8.577 4.446 34.693 1.00 58.47 83 SER A CA 1
ATOM 681 C C . SER A 1 83 ? -8.411 5.919 34.286 1.00 58.47 83 SER A C 1
ATOM 683 O O . SER A 1 83 ? -8.927 6.342 33.251 1.00 58.47 83 SER A O 1
ATOM 685 N N . ASP A 1 84 ? -7.746 6.699 35.142 1.00 56.59 84 ASP A N 1
ATOM 686 C CA . ASP A 1 84 ? -7.337 8.085 34.865 1.00 56.59 84 ASP A CA 1
ATOM 687 C C . ASP A 1 84 ? -6.215 8.155 33.808 1.00 56.59 84 ASP A C 1
ATOM 689 O O . ASP A 1 84 ? -5.759 9.247 33.466 1.00 56.59 84 ASP A O 1
ATOM 693 N N . ASP A 1 85 ? -5.748 7.011 33.301 1.00 61.47 85 ASP A N 1
ATOM 694 C CA . ASP A 1 85 ? -4.704 6.969 32.291 1.00 61.47 85 ASP A CA 1
ATOM 695 C C . ASP A 1 85 ? -5.312 7.342 30.937 1.00 61.47 85 ASP A C 1
ATOM 697 O O . ASP A 1 85 ? -6.173 6.644 30.388 1.00 61.47 85 ASP A O 1
ATOM 701 N N . ASP A 1 86 ? -4.852 8.463 30.390 1.00 75.31 86 ASP A N 1
ATOM 702 C CA . ASP A 1 86 ? -5.211 8.878 29.046 1.00 75.31 86 ASP A CA 1
ATOM 703 C C . ASP A 1 86 ? -4.772 7.787 28.055 1.00 75.31 86 ASP A C 1
ATOM 705 O O . ASP A 1 86 ? -3.617 7.351 28.033 1.00 75.31 86 ASP A O 1
ATOM 709 N N . ILE A 1 87 ? -5.703 7.322 27.220 1.00 78.38 87 ILE A N 1
ATOM 710 C CA . ILE A 1 87 ? -5.408 6.353 26.157 1.00 78.38 87 ILE A CA 1
ATOM 711 C C . ILE A 1 87 ? -4.297 6.900 25.256 1.00 78.38 87 ILE A C 1
ATOM 713 O O . ILE A 1 87 ? -3.463 6.133 24.770 1.00 78.38 87 ILE A O 1
ATOM 717 N N . GLU A 1 88 ? -4.268 8.217 25.054 1.00 73.44 88 GLU A N 1
ATOM 718 C CA . GLU A 1 88 ? -3.233 8.886 24.280 1.00 73.44 88 GLU A CA 1
ATOM 719 C C . GLU A 1 88 ? -1.856 8.731 24.938 1.00 73.44 88 GLU A C 1
ATOM 721 O O . GLU A 1 88 ? -0.896 8.356 24.258 1.00 73.44 88 GLU A O 1
ATOM 726 N N . ASP A 1 89 ? -1.777 8.866 26.264 1.00 78.81 89 ASP A N 1
ATOM 727 C CA . ASP A 1 89 ? -0.549 8.625 27.020 1.00 78.81 89 ASP A CA 1
ATOM 728 C C . ASP A 1 89 ? -0.117 7.160 26.905 1.00 78.81 89 ASP A C 1
ATOM 730 O O . ASP A 1 89 ? 1.028 6.899 26.537 1.00 78.81 89 ASP A O 1
ATOM 734 N N . ILE A 1 90 ? -1.022 6.195 27.106 1.00 80.81 90 ILE A N 1
ATOM 735 C CA . ILE A 1 90 ? -0.712 4.756 26.998 1.00 80.81 90 ILE A CA 1
ATOM 736 C C . ILE A 1 90 ? -0.166 4.407 25.608 1.00 80.81 90 ILE A C 1
ATOM 738 O O . ILE A 1 90 ? 0.830 3.684 25.487 1.00 80.81 90 ILE A O 1
ATOM 742 N N . ILE A 1 91 ? -0.809 4.911 24.551 1.00 82.25 91 ILE A N 1
ATOM 743 C CA . ILE A 1 91 ? -0.378 4.672 23.171 1.00 82.25 91 ILE A CA 1
ATOM 744 C C . ILE A 1 91 ? 0.977 5.340 22.914 1.00 82.25 91 ILE A C 1
ATOM 746 O O . ILE A 1 91 ? 1.822 4.735 22.255 1.00 82.25 91 ILE A O 1
ATOM 750 N N . SER A 1 92 ? 1.218 6.538 23.457 1.00 79.88 92 SER A N 1
ATOM 751 C CA . SER A 1 92 ? 2.458 7.292 23.228 1.00 79.88 92 SER A CA 1
ATOM 752 C C . SER A 1 92 ? 3.712 6.597 23.773 1.00 79.88 92 SER A C 1
ATOM 754 O O . SER A 1 92 ? 4.782 6.695 23.169 1.00 79.88 92 SER A O 1
ATOM 756 N N . VAL A 1 93 ? 3.592 5.857 24.883 1.00 86.00 93 VAL A N 1
ATOM 757 C CA . VAL A 1 93 ? 4.703 5.087 25.475 1.00 86.00 93 VAL A CA 1
ATOM 758 C C . VAL A 1 93 ? 4.834 3.677 24.899 1.00 86.00 93 VAL A C 1
ATOM 760 O O . VAL A 1 93 ? 5.858 3.018 25.107 1.00 86.00 93 VAL A O 1
ATOM 763 N N . ALA A 1 94 ? 3.827 3.185 24.176 1.00 86.81 94 ALA A N 1
ATOM 764 C CA . ALA A 1 94 ? 3.865 1.857 23.588 1.00 86.81 94 ALA A CA 1
ATOM 765 C C . ALA A 1 94 ? 4.757 1.824 22.336 1.00 86.81 94 ALA A C 1
ATOM 767 O O . ALA A 1 94 ? 4.661 2.660 21.440 1.00 86.81 94 ALA A O 1
ATOM 768 N N . SER A 1 95 ? 5.619 0.807 22.227 1.00 88.12 95 SER A N 1
ATOM 769 C CA . SER A 1 95 ? 6.392 0.606 21.001 1.00 88.12 95 SER A CA 1
ATOM 770 C C . SER A 1 95 ? 5.478 0.215 19.839 1.00 88.12 95 SER A C 1
ATOM 772 O O . SER A 1 95 ? 4.517 -0.541 20.004 1.00 88.12 95 SER A O 1
ATOM 774 N N . GLU A 1 96 ? 5.836 0.638 18.626 1.00 83.62 96 GLU A N 1
ATOM 775 C CA . GLU A 1 96 ? 5.106 0.285 17.401 1.00 83.62 96 GLU A CA 1
ATOM 776 C C . GLU A 1 96 ? 4.921 -1.238 17.250 1.00 83.62 96 GLU A C 1
ATOM 778 O O . GLU A 1 96 ? 3.862 -1.712 16.840 1.00 83.62 96 GLU A O 1
ATOM 783 N N . SER A 1 97 ? 5.929 -2.025 17.643 1.00 87.31 97 SER A N 1
ATOM 784 C CA . SER A 1 97 ? 5.865 -3.491 17.647 1.00 87.31 97 SER A CA 1
ATOM 785 C C . SER A 1 97 ? 4.785 -4.041 18.584 1.00 87.31 97 SER A C 1
ATOM 787 O O . SER A 1 97 ? 4.072 -4.976 18.212 1.00 87.31 97 SER A O 1
ATOM 789 N N . ASN A 1 98 ? 4.632 -3.454 19.775 1.00 88.38 98 ASN A N 1
ATOM 790 C CA . ASN A 1 98 ? 3.635 -3.869 20.756 1.00 88.38 98 ASN A CA 1
ATOM 791 C C . ASN A 1 98 ? 2.227 -3.501 20.286 1.00 88.38 98 ASN A C 1
ATOM 793 O O . ASN A 1 98 ? 1.328 -4.337 20.370 1.00 88.38 98 ASN A O 1
ATOM 797 N N . ILE A 1 99 ? 2.059 -2.304 19.715 1.00 90.88 99 ILE A N 1
ATOM 798 C CA . ILE A 1 99 ? 0.788 -1.846 19.137 1.00 90.88 99 ILE A CA 1
ATOM 799 C C . ILE A 1 99 ? 0.370 -2.758 17.980 1.00 90.88 99 ILE A C 1
ATOM 801 O O . ILE A 1 99 ? -0.747 -3.273 17.971 1.00 90.88 99 ILE A O 1
ATOM 805 N N . LYS A 1 100 ? 1.280 -3.039 17.037 1.00 86.94 100 LYS A N 1
ATOM 806 C CA . LYS A 1 100 ? 1.025 -3.965 15.921 1.00 86.94 100 LYS A CA 1
ATOM 807 C C . LYS A 1 100 ? 0.644 -5.360 16.414 1.00 86.94 100 LYS A C 1
ATOM 809 O O . LYS A 1 100 ? -0.298 -5.958 15.898 1.00 86.94 100 LYS A O 1
ATOM 814 N N . GLY A 1 101 ? 1.358 -5.877 17.417 1.00 90.38 101 GLY A N 1
ATOM 815 C CA . GLY A 1 101 ? 1.076 -7.182 18.011 1.00 90.38 101 GLY A CA 1
ATOM 816 C C . GLY A 1 101 ? -0.284 -7.243 18.709 1.00 90.38 101 GLY A C 1
ATOM 817 O O . GLY A 1 101 ? -0.989 -8.241 18.570 1.00 90.38 101 GLY A O 1
ATOM 818 N N . PHE A 1 102 ? -0.660 -6.184 19.428 1.00 92.56 102 PHE A N 1
ATOM 819 C CA . PHE A 1 102 ? -1.974 -6.047 20.055 1.00 92.56 102 PHE A CA 1
ATOM 820 C C . PHE A 1 102 ? -3.088 -5.992 19.006 1.00 92.56 102 PHE A C 1
ATOM 822 O O . PHE A 1 102 ? -3.955 -6.861 19.005 1.00 92.56 102 PHE A O 1
ATOM 829 N N . LEU A 1 103 ? -3.004 -5.057 18.053 1.00 92.56 103 LEU A N 1
ATOM 830 C CA . LEU A 1 103 ? -4.001 -4.898 16.993 1.00 92.56 103 LEU A CA 1
ATOM 831 C C . LEU A 1 103 ? -4.198 -6.186 16.198 1.00 92.56 103 LEU A C 1
ATOM 833 O O . LEU A 1 103 ? -5.331 -6.568 15.935 1.00 92.56 103 LEU A O 1
ATOM 837 N N . LYS A 1 104 ? -3.117 -6.895 15.851 1.00 90.31 104 LYS A N 1
ATOM 838 C CA . LYS A 1 104 ? -3.228 -8.170 15.135 1.00 90.31 104 LYS A CA 1
ATOM 839 C C . LYS A 1 104 ? -4.097 -9.176 15.897 1.00 90.31 104 LYS A C 1
ATOM 841 O O . LYS A 1 104 ? -4.989 -9.762 15.293 1.00 90.31 104 LYS A O 1
ATOM 846 N N . ARG A 1 105 ? -3.861 -9.347 17.202 1.00 93.88 105 ARG A N 1
ATOM 847 C CA . ARG A 1 105 ? -4.649 -10.268 18.037 1.00 93.88 105 ARG A CA 1
ATOM 848 C C . ARG A 1 105 ? -6.109 -9.830 18.128 1.00 93.88 105 ARG A C 1
ATOM 850 O O . ARG A 1 105 ? -6.995 -10.650 17.913 1.00 93.88 105 ARG A O 1
ATOM 857 N N . GLU A 1 106 ? -6.360 -8.547 18.370 1.00 93.38 106 GLU A N 1
ATOM 858 C CA . GLU A 1 106 ? -7.728 -8.023 18.476 1.00 93.38 106 GLU A CA 1
ATOM 859 C C . GLU A 1 106 ? -8.512 -8.178 17.165 1.00 93.38 106 GLU A C 1
ATOM 861 O O . GLU A 1 106 ? -9.670 -8.590 17.172 1.00 93.38 106 GLU A O 1
ATOM 866 N N . LEU A 1 107 ? -7.875 -7.924 16.018 1.00 91.75 107 LEU A N 1
ATOM 867 C CA . LEU A 1 107 ? -8.492 -8.090 14.698 1.00 91.75 107 LEU A CA 1
ATOM 868 C C . LEU A 1 107 ? -8.728 -9.566 14.331 1.00 91.75 107 LEU A C 1
ATOM 870 O O . LEU A 1 107 ? -9.610 -9.864 13.527 1.00 91.75 107 LEU A O 1
ATOM 874 N N . GLU A 1 108 ? -7.951 -10.502 14.880 1.00 89.62 108 GLU A N 1
ATOM 875 C CA . GLU A 1 108 ? -8.169 -11.944 14.692 1.00 89.62 108 GLU A CA 1
ATOM 876 C C . GLU A 1 108 ? -9.358 -12.456 15.517 1.00 89.62 108 GLU A C 1
ATOM 878 O O . GLU A 1 108 ? -10.109 -13.307 15.039 1.00 89.62 108 GLU A O 1
ATOM 883 N N . VAL A 1 109 ? -9.549 -11.918 16.725 1.00 91.94 109 VAL A N 1
ATOM 884 C CA . VAL A 1 109 ? -10.597 -12.350 17.664 1.00 91.94 109 VAL A CA 1
ATOM 885 C C . VAL A 1 109 ? -11.931 -11.636 17.423 1.00 91.94 109 VAL A C 1
ATOM 887 O O . VAL A 1 109 ? -12.982 -12.223 17.670 1.00 91.94 109 VAL A O 1
ATOM 890 N N . ASN A 1 110 ? -11.917 -10.398 16.917 1.00 91.38 110 ASN A N 1
ATOM 891 C CA . ASN A 1 110 ? -13.111 -9.569 16.753 1.00 91.38 110 ASN A CA 1
ATOM 892 C C . ASN A 1 110 ? -13.406 -9.259 15.264 1.00 91.38 110 ASN A C 1
ATOM 894 O O . ASN A 1 110 ? -12.843 -8.311 14.702 1.00 91.38 110 ASN A O 1
ATOM 898 N N . PRO A 1 111 ? -14.312 -10.018 14.607 1.00 85.94 111 PRO A N 1
ATOM 899 C CA . PRO A 1 111 ? -14.652 -9.827 13.194 1.00 85.94 111 PRO A CA 1
ATOM 900 C C . PRO A 1 111 ? -15.230 -8.447 12.858 1.00 85.94 111 PRO A C 1
ATOM 902 O O . PRO A 1 111 ? -14.966 -7.924 11.775 1.00 85.94 111 PRO A O 1
ATOM 905 N N . ASP A 1 112 ? -15.989 -7.841 13.772 1.00 88.94 112 ASP A N 1
ATOM 906 C CA . ASP A 1 112 ? -16.592 -6.520 13.567 1.00 88.94 112 ASP A CA 1
ATOM 907 C C . ASP A 1 112 ? -15.537 -5.414 13.619 1.00 88.94 112 ASP A C 1
ATOM 909 O O . ASP A 1 112 ? -15.522 -4.523 12.763 1.00 88.94 112 ASP A O 1
ATOM 913 N N . LEU A 1 113 ? -14.606 -5.497 14.577 1.00 88.25 113 LEU A N 1
ATOM 914 C CA . LEU A 1 113 ? -13.449 -4.604 14.629 1.00 88.25 113 LEU A CA 1
ATOM 915 C C . LEU A 1 113 ? -12.592 -4.768 13.375 1.00 88.25 113 LEU A C 1
ATOM 917 O O . LEU A 1 113 ? -12.212 -3.770 12.771 1.00 88.25 113 LEU A O 1
ATOM 921 N N . LYS A 1 114 ? -12.355 -6.009 12.934 1.00 89.06 114 LYS A N 1
ATOM 922 C CA . LYS A 1 114 ? -11.649 -6.299 11.683 1.00 89.06 114 LYS A CA 1
ATOM 923 C C . LYS A 1 114 ? -12.318 -5.653 10.483 1.00 89.06 114 LYS A C 1
ATOM 925 O O . LYS A 1 114 ? -11.632 -5.033 9.678 1.00 89.06 114 LYS A O 1
ATOM 930 N N . LYS A 1 115 ? -13.638 -5.773 10.361 1.00 82.69 115 LYS A N 1
ATOM 931 C CA . LYS A 1 115 ? -14.386 -5.157 9.265 1.00 82.69 115 LYS A CA 1
ATOM 932 C C . LYS A 1 115 ? -14.245 -3.637 9.282 1.00 82.69 115 LYS A C 1
ATOM 934 O O . LYS A 1 115 ? -13.869 -3.077 8.265 1.00 82.69 115 LYS A O 1
ATOM 939 N N . ARG A 1 116 ? -14.462 -2.984 10.428 1.00 85.75 116 ARG A N 1
ATOM 940 C CA . ARG A 1 116 ? -14.296 -1.525 10.567 1.00 85.75 116 ARG A CA 1
ATOM 941 C C . ARG A 1 116 ? -12.866 -1.078 10.280 1.00 85.75 116 ARG A C 1
ATOM 943 O O . ARG A 1 116 ? -12.664 -0.077 9.610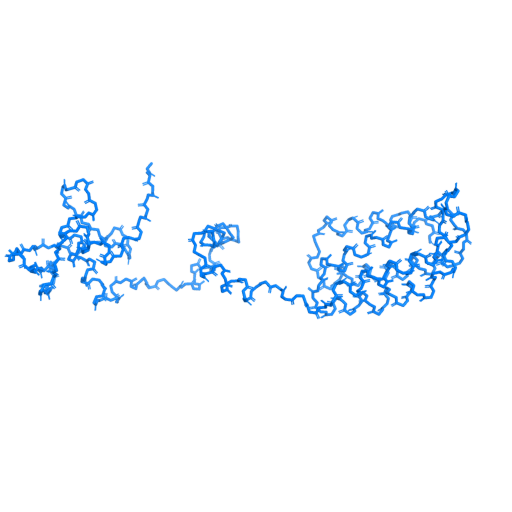 1.00 85.75 116 ARG A O 1
ATOM 950 N N . PHE A 1 117 ? -11.884 -1.835 10.760 1.00 87.75 117 PHE A N 1
ATOM 951 C CA . PHE A 1 117 ? -10.473 -1.575 10.502 1.00 87.75 117 PHE A CA 1
ATOM 952 C C . PHE A 1 117 ? -10.148 -1.708 9.013 1.00 87.75 117 PHE A C 1
ATOM 954 O O . PHE A 1 117 ? -9.420 -0.891 8.472 1.00 87.75 117 PHE A O 1
ATOM 961 N N . LEU A 1 118 ? -10.704 -2.704 8.322 1.00 83.25 118 LEU A N 1
ATOM 962 C CA . LEU A 1 118 ? -10.582 -2.805 6.871 1.00 83.25 118 LEU A CA 1
ATOM 963 C C . LEU A 1 118 ? -11.328 -1.659 6.178 1.00 83.25 118 LEU A C 1
ATOM 965 O O . LEU A 1 118 ? -10.774 -1.045 5.283 1.00 83.25 118 LEU A O 1
ATOM 969 N N . ASP A 1 119 ? -12.535 -1.301 6.587 1.00 78.38 119 ASP A N 1
ATOM 970 C CA . ASP A 1 119 ? -13.267 -0.196 5.959 1.00 78.38 119 ASP A CA 1
ATOM 971 C C . ASP A 1 119 ? -12.520 1.149 6.093 1.00 78.38 119 ASP A C 1
ATOM 973 O O . ASP A 1 119 ? -12.549 1.955 5.164 1.00 78.38 119 ASP A O 1
ATOM 977 N N . GLU A 1 120 ? -11.814 1.355 7.210 1.00 80.69 120 GLU A N 1
ATOM 978 C CA . GLU A 1 120 ? -11.041 2.568 7.509 1.00 80.69 120 GLU A CA 1
ATOM 979 C C . GLU A 1 120 ? -9.625 2.553 6.897 1.00 80.69 120 GLU A C 1
ATOM 981 O O . GLU A 1 120 ? -9.162 3.560 6.363 1.00 80.69 120 GLU A O 1
ATOM 986 N N . PHE A 1 121 ? -8.926 1.413 6.960 1.00 77.12 121 PHE A N 1
ATOM 987 C CA . PHE A 1 121 ? -7.498 1.298 6.625 1.00 77.12 121 PHE A CA 1
ATOM 988 C C . PHE A 1 121 ? -7.188 0.373 5.448 1.00 77.12 121 PHE A C 1
ATOM 990 O O . PHE A 1 121 ? -6.066 0.409 4.936 1.00 77.12 121 PHE A O 1
ATOM 997 N N . SER A 1 122 ? -8.128 -0.462 4.989 1.00 68.88 122 SER A N 1
ATOM 998 C CA . SER A 1 122 ? -7.946 -1.125 3.697 1.00 68.88 122 SER A CA 1
ATOM 999 C C . SER A 1 122 ? -8.005 -0.034 2.642 1.00 68.88 122 SER A C 1
ATOM 1001 O O . SER A 1 122 ? -9.037 0.600 2.417 1.00 68.88 122 SER A O 1
ATOM 1003 N N . LYS A 1 123 ? -6.849 0.243 2.036 1.00 61.88 123 LYS A N 1
ATOM 1004 C CA . LYS A 1 123 ? -6.771 1.112 0.872 1.00 61.88 123 LYS A CA 1
ATOM 1005 C C . LYS A 1 123 ? -7.720 0.524 -0.168 1.00 61.88 123 LYS A C 1
ATOM 1007 O O . LYS A 1 123 ? -7.402 -0.469 -0.818 1.00 61.88 123 LYS A O 1
ATOM 1012 N N . LYS A 1 124 ? -8.904 1.119 -0.331 1.00 65.56 124 LYS A N 1
ATOM 1013 C CA . LYS A 1 124 ? -9.596 1.017 -1.611 1.00 65.56 124 LYS A CA 1
ATOM 1014 C C . LYS A 1 124 ? -8.647 1.675 -2.591 1.00 65.56 124 LYS A C 1
ATOM 1016 O O . LYS A 1 124 ? -8.482 2.893 -2.519 1.00 65.56 124 LYS A O 1
ATOM 1021 N N . SER A 1 125 ? -7.982 0.845 -3.394 1.00 71.75 125 SER A N 1
ATOM 1022 C CA . SER A 1 125 ? -7.035 1.296 -4.405 1.00 71.75 125 SER A CA 1
ATOM 1023 C C . SER A 1 125 ? -7.674 2.466 -5.141 1.00 71.75 125 SER A C 1
ATOM 1025 O O . SER A 1 125 ? -8.799 2.360 -5.643 1.00 71.75 125 SER A O 1
ATOM 1027 N N . LYS A 1 126 ? -7.025 3.630 -5.101 1.00 82.31 126 LYS A N 1
ATOM 1028 C CA . LYS A 1 126 ? -7.572 4.846 -5.730 1.00 82.31 126 LYS A CA 1
ATOM 1029 C C . LYS A 1 126 ? -7.441 4.807 -7.251 1.00 82.31 126 LYS A C 1
ATOM 1031 O O . LYS A 1 126 ? -7.865 5.739 -7.931 1.00 82.31 126 LYS A O 1
ATOM 1036 N N . ILE A 1 127 ? -6.842 3.740 -7.764 1.00 87.19 127 ILE A N 1
ATOM 1037 C CA . ILE A 1 127 ? -6.529 3.512 -9.161 1.00 87.19 127 ILE A CA 1
ATOM 1038 C C . ILE A 1 127 ? -7.099 2.167 -9.611 1.00 87.19 127 ILE A C 1
ATOM 1040 O O . ILE A 1 127 ? -7.319 1.255 -8.817 1.00 87.19 127 ILE A O 1
ATOM 1044 N N . ASP A 1 128 ? -7.302 2.025 -10.916 1.00 91.38 128 ASP A N 1
ATOM 1045 C CA . ASP A 1 128 ? -7.589 0.728 -11.520 1.00 91.38 128 ASP A CA 1
ATOM 1046 C C . ASP A 1 128 ? -6.267 0.024 -11.865 1.00 91.38 128 ASP A C 1
ATOM 1048 O O . ASP A 1 128 ? -5.724 0.170 -12.961 1.00 91.38 128 ASP A O 1
ATOM 1052 N N . GLU A 1 129 ? -5.730 -0.758 -10.929 1.00 92.38 129 GLU A N 1
ATOM 1053 C CA . GLU A 1 129 ? -4.492 -1.533 -11.129 1.00 92.38 129 GLU A CA 1
ATOM 1054 C C . GLU A 1 129 ? -4.563 -2.465 -12.352 1.00 92.38 129 GLU A C 1
ATOM 1056 O O . GLU A 1 129 ? -3.558 -2.716 -13.030 1.00 92.38 129 GLU A O 1
ATOM 1061 N N . THR A 1 130 ? -5.765 -2.957 -12.683 1.00 93.56 130 THR A N 1
ATOM 1062 C CA . THR A 1 130 ? -5.976 -3.818 -13.851 1.00 93.56 130 THR A CA 1
ATOM 1063 C C . THR A 1 130 ? -5.806 -3.031 -15.145 1.00 93.56 130 THR A C 1
ATOM 1065 O O . THR A 1 130 ? -5.251 -3.566 -16.109 1.00 93.56 130 THR A O 1
ATOM 1068 N N . HIS A 1 131 ? -6.254 -1.775 -15.184 1.00 95.56 131 HIS A N 1
ATOM 1069 C CA . HIS A 1 131 ? -6.046 -0.881 -16.320 1.00 95.56 131 HIS A CA 1
ATOM 1070 C C . HIS A 1 131 ? -4.553 -0.657 -16.588 1.00 95.56 131 HIS A C 1
ATOM 1072 O O . HIS A 1 131 ? -4.086 -0.973 -17.685 1.00 95.56 131 HIS A O 1
ATOM 1078 N N . TYR A 1 132 ? -3.792 -0.216 -15.581 1.00 97.06 132 TYR A N 1
ATOM 1079 C CA . TYR A 1 132 ? -2.353 0.047 -15.719 1.00 97.06 132 TYR A CA 1
ATOM 1080 C C . TYR A 1 132 ? -1.566 -1.209 -16.097 1.00 97.06 132 TYR A C 1
ATOM 1082 O O . TYR A 1 132 ? -0.765 -1.189 -17.030 1.00 97.06 132 TYR A O 1
ATOM 1090 N N . SER A 1 133 ? -1.866 -2.342 -15.455 1.00 97.00 133 SER A N 1
ATOM 1091 C CA . SER A 1 133 ? -1.229 -3.624 -15.778 1.00 97.00 133 SER A CA 1
ATOM 1092 C C . SER A 1 133 ? -1.500 -4.070 -17.218 1.00 97.00 133 SER A C 1
ATOM 1094 O O . SER A 1 133 ? -0.628 -4.648 -17.870 1.00 97.00 133 SER A O 1
ATOM 1096 N N . LYS A 1 134 ? -2.714 -3.828 -17.733 1.00 97.19 134 LYS A N 1
ATOM 1097 C CA . LYS A 1 134 ? -3.062 -4.125 -19.130 1.00 97.19 134 LYS A CA 1
ATOM 1098 C C . LYS A 1 134 ? -2.383 -3.163 -20.101 1.00 97.19 134 LYS A C 1
ATOM 1100 O O . LYS A 1 134 ? -1.944 -3.637 -21.147 1.00 97.19 134 LYS A O 1
ATOM 1105 N N . LYS A 1 135 ? -2.292 -1.868 -19.769 1.00 97.50 135 LYS A N 1
ATOM 1106 C CA . LYS A 1 135 ? -1.588 -0.863 -20.584 1.00 97.50 135 LYS A CA 1
ATOM 1107 C C . LYS A 1 135 ? -0.117 -1.257 -20.722 1.00 97.50 135 LYS A C 1
ATOM 1109 O O . LYS A 1 135 ? 0.315 -1.502 -21.841 1.00 97.50 135 LYS A O 1
ATOM 1114 N N . LEU A 1 136 ? 0.586 -1.499 -19.613 1.00 97.44 136 LEU A N 1
ATOM 1115 C CA . LEU A 1 136 ? 1.993 -1.916 -19.638 1.00 97.44 136 LEU A CA 1
ATOM 1116 C C . LEU A 1 136 ? 2.215 -3.222 -20.416 1.00 97.44 136 LEU A C 1
ATOM 1118 O O . LEU A 1 136 ? 3.110 -3.319 -21.247 1.00 97.44 136 LEU A O 1
ATOM 1122 N N . ARG A 1 137 ? 1.350 -4.226 -20.218 1.00 96.62 137 ARG A N 1
ATOM 1123 C CA . ARG A 1 137 ? 1.430 -5.481 -20.984 1.00 96.62 137 ARG A CA 1
ATOM 1124 C C . ARG A 1 137 ? 1.261 -5.260 -22.487 1.00 96.62 137 ARG A C 1
ATOM 1126 O O . ARG A 1 137 ? 1.850 -5.992 -23.274 1.00 96.62 137 ARG A O 1
ATOM 1133 N N . LYS A 1 138 ? 0.405 -4.320 -22.888 1.00 96.12 138 LYS A N 1
ATOM 1134 C CA . LYS A 1 138 ? 0.204 -3.995 -24.300 1.00 96.12 138 LYS A CA 1
ATOM 1135 C C . LYS A 1 138 ? 1.478 -3.390 -24.894 1.00 96.12 138 LYS A C 1
ATOM 1137 O O . LYS A 1 138 ? 1.866 -3.843 -25.962 1.00 96.12 138 LYS A O 1
ATOM 1142 N N . ILE A 1 139 ? 2.125 -2.477 -24.166 1.00 95.94 139 ILE A N 1
ATOM 1143 C CA . ILE A 1 139 ? 3.411 -1.877 -24.552 1.00 95.94 139 ILE A CA 1
ATOM 1144 C C . ILE A 1 139 ? 4.442 -2.980 -24.789 1.00 95.94 139 ILE A C 1
ATOM 1146 O O . ILE A 1 139 ? 4.970 -3.091 -25.886 1.00 95.94 139 ILE A O 1
ATOM 1150 N N . PHE A 1 140 ? 4.632 -3.883 -23.824 1.00 94.44 140 PHE A N 1
ATOM 1151 C CA . PHE A 1 140 ? 5.603 -4.975 -23.972 1.00 94.44 140 PHE A CA 1
ATOM 1152 C C . PHE A 1 140 ? 5.305 -5.884 -25.164 1.00 94.44 140 PHE A C 1
ATOM 1154 O O . PHE A 1 140 ? 6.208 -6.226 -25.914 1.00 94.44 140 PHE A O 1
ATOM 1161 N N . ARG A 1 141 ? 4.029 -6.200 -25.408 1.00 92.31 141 ARG A N 1
ATOM 1162 C CA . ARG A 1 141 ? 3.625 -6.980 -26.587 1.00 92.31 141 ARG A CA 1
ATOM 1163 C C . ARG A 1 141 ? 3.903 -6.282 -27.916 1.00 92.31 141 ARG A C 1
ATOM 1165 O O . ARG A 1 141 ? 4.011 -6.968 -28.924 1.00 92.31 141 ARG A O 1
ATOM 1172 N N . GLN A 1 142 ? 3.960 -4.951 -27.949 1.00 89.62 142 GLN A N 1
ATOM 1173 C CA . GLN A 1 142 ? 4.343 -4.221 -29.162 1.00 89.62 142 GLN A CA 1
ATOM 1174 C C . GLN A 1 142 ? 5.829 -4.445 -29.473 1.00 89.62 142 GLN A C 1
ATOM 1176 O O . GLN A 1 142 ? 6.158 -4.667 -30.634 1.00 89.62 142 GLN A O 1
ATOM 1181 N N . GLY A 1 143 ? 6.679 -4.498 -28.444 1.00 88.31 143 GLY A N 1
ATOM 1182 C CA . GLY A 1 143 ? 8.110 -4.776 -28.586 1.00 88.31 143 GLY A CA 1
ATOM 1183 C C . GLY A 1 143 ? 8.485 -6.235 -28.788 1.00 88.31 143 GLY A C 1
ATOM 1184 O O . GLY A 1 143 ? 9.640 -6.510 -29.078 1.00 88.31 143 GLY A O 1
ATOM 1185 N N . GLU A 1 144 ? 7.551 -7.183 -28.692 1.00 89.38 144 GLU A N 1
ATOM 1186 C CA . GLU A 1 144 ? 7.836 -8.597 -28.982 1.00 89.38 144 GLU A CA 1
ATOM 1187 C C . GLU A 1 144 ? 8.207 -8.833 -30.473 1.00 89.38 144 GLU A C 1
ATOM 1189 O O . GLU A 1 144 ? 8.651 -9.912 -30.815 1.00 89.38 144 GLU A O 1
ATOM 1194 N N . GLY A 1 145 ? 8.117 -7.855 -31.384 1.00 72.25 145 GLY A N 1
ATOM 1195 C CA . GLY A 1 145 ? 8.788 -7.895 -32.700 1.00 72.25 145 GLY A CA 1
ATOM 1196 C C . GLY A 1 145 ? 8.698 -9.212 -33.511 1.00 72.25 145 GLY A C 1
ATOM 1197 O O . GLY A 1 145 ? 7.774 -10.008 -33.374 1.00 72.25 145 GLY A O 1
ATOM 1198 N N . TYR A 1 146 ? 9.652 -9.437 -34.424 1.00 70.00 146 TYR A N 1
ATOM 1199 C CA . TYR A 1 146 ? 9.783 -10.713 -35.162 1.00 70.00 146 TYR A CA 1
ATOM 1200 C C . TYR A 1 146 ? 10.808 -11.657 -34.514 1.00 70.00 146 TYR A C 1
ATOM 1202 O O . TYR A 1 146 ? 10.672 -12.872 -34.587 1.00 70.00 146 TYR A O 1
ATOM 1210 N N . ASN A 1 147 ? 11.830 -11.097 -33.860 1.00 68.12 147 ASN A N 1
ATOM 1211 C CA . ASN A 1 147 ? 12.969 -11.850 -33.327 1.00 68.12 147 ASN A CA 1
ATOM 1212 C C . ASN A 1 147 ? 12.792 -12.285 -31.863 1.00 68.12 147 ASN A C 1
ATOM 1214 O O . ASN A 1 147 ? 13.661 -12.975 -31.332 1.00 68.12 147 ASN A O 1
ATOM 1218 N N . PHE A 1 148 ? 11.706 -11.899 -31.190 1.00 83.69 148 PHE A N 1
ATOM 1219 C CA . PHE A 1 148 ? 11.516 -12.226 -29.776 1.00 83.69 148 PHE A CA 1
ATOM 1220 C C . PHE A 1 148 ? 11.315 -13.719 -29.539 1.00 83.69 148 PHE A C 1
ATOM 1222 O O . PHE A 1 148 ? 11.853 -14.256 -28.578 1.00 83.69 148 PHE A O 1
ATOM 1229 N N . GLU A 1 149 ? 10.600 -14.420 -30.423 1.00 77.75 149 GLU A N 1
ATOM 1230 C CA . GLU A 1 149 ? 10.428 -15.873 -30.285 1.00 77.75 149 GLU A CA 1
ATOM 1231 C C . GLU A 1 149 ? 11.765 -16.624 -30.414 1.00 77.75 149 GLU A C 1
ATOM 1233 O O . GLU A 1 149 ? 11.980 -17.627 -29.732 1.00 77.75 149 GLU A O 1
ATOM 1238 N N . ASP A 1 150 ? 12.682 -16.105 -31.237 1.00 79.38 150 ASP A N 1
ATOM 1239 C CA . ASP A 1 150 ? 13.964 -16.745 -31.543 1.00 79.38 150 ASP A CA 1
ATOM 1240 C C . ASP A 1 150 ? 15.096 -16.336 -30.584 1.00 79.38 150 ASP A C 1
ATOM 1242 O O . ASP A 1 150 ? 16.020 -17.118 -30.330 1.00 79.38 150 ASP A O 1
ATOM 1246 N N . HIS A 1 151 ? 15.061 -15.107 -30.062 1.00 78.38 151 HIS A N 1
ATOM 1247 C CA . HIS A 1 151 ? 16.166 -14.511 -29.301 1.00 78.38 151 HIS A CA 1
ATOM 1248 C C . HIS A 1 151 ? 15.754 -13.919 -27.951 1.00 78.38 151 HIS A C 1
ATOM 1250 O O . HIS A 1 151 ? 16.627 -13.589 -27.154 1.00 78.38 151 HIS A O 1
ATOM 1256 N N . GLY A 1 152 ? 14.454 -13.805 -27.671 1.00 82.06 152 GLY A N 1
ATOM 1257 C CA . GLY A 1 152 ? 13.935 -13.191 -26.448 1.00 82.06 152 GLY A CA 1
ATOM 1258 C C . GLY A 1 152 ? 14.180 -11.686 -26.347 1.00 82.06 152 GLY A C 1
ATOM 1259 O O . GLY A 1 152 ? 13.999 -11.144 -25.264 1.00 82.06 152 GLY A O 1
ATOM 1260 N N . MET A 1 153 ? 14.600 -11.044 -27.444 1.00 83.69 153 MET A N 1
ATOM 1261 C CA . MET A 1 153 ? 14.959 -9.626 -27.478 1.00 83.69 153 MET A CA 1
ATOM 1262 C C . MET A 1 153 ? 13.771 -8.757 -27.878 1.00 83.69 153 MET A C 1
ATOM 1264 O O . MET A 1 153 ? 13.084 -9.060 -28.861 1.00 83.69 153 MET A O 1
ATOM 1268 N N . TYR A 1 154 ? 13.557 -7.676 -27.137 1.00 88.19 154 TYR A N 1
ATOM 1269 C CA . TYR A 1 154 ? 12.539 -6.675 -27.426 1.00 88.19 154 TYR A CA 1
ATOM 1270 C C . TYR A 1 154 ? 13.024 -5.637 -28.450 1.00 88.19 154 TYR A C 1
ATOM 1272 O O . TYR A 1 154 ? 14.153 -5.158 -28.405 1.00 88.19 154 TYR A O 1
ATOM 1280 N N . ASP A 1 155 ? 12.125 -5.224 -29.340 1.00 89.50 155 ASP A N 1
ATOM 1281 C CA . ASP A 1 155 ? 12.282 -4.041 -30.188 1.00 89.50 155 ASP A CA 1
ATOM 1282 C C . ASP A 1 155 ? 11.938 -2.782 -29.373 1.00 89.50 155 ASP A C 1
ATOM 1284 O O . ASP A 1 155 ? 10.770 -2.393 -29.258 1.00 89.50 155 ASP A O 1
ATOM 1288 N N . LEU A 1 156 ? 12.957 -2.184 -28.751 1.00 88.56 156 LEU A N 1
ATOM 1289 C CA . LEU A 1 156 ? 12.797 -1.012 -27.885 1.00 88.56 156 LEU A CA 1
ATOM 1290 C C . LEU A 1 156 ? 12.284 0.217 -28.640 1.00 88.56 156 LEU A C 1
ATOM 1292 O O . LEU A 1 156 ? 11.429 0.924 -28.105 1.00 88.56 156 LEU A O 1
ATOM 1296 N N . ASP A 1 157 ? 12.721 0.425 -29.883 1.00 89.31 157 ASP A N 1
ATOM 1297 C CA . ASP A 1 157 ? 12.296 1.551 -30.724 1.00 89.31 157 ASP A CA 1
ATOM 1298 C C . ASP A 1 157 ? 10.770 1.535 -30.923 1.00 89.31 157 ASP A C 1
ATOM 1300 O O . ASP A 1 157 ? 10.097 2.567 -30.893 1.00 89.31 157 ASP A O 1
ATOM 1304 N N . SER A 1 158 ? 10.187 0.340 -31.068 1.00 90.06 158 SER A N 1
ATOM 1305 C CA . SER A 1 158 ? 8.737 0.175 -31.233 1.00 90.06 158 SER A CA 1
ATOM 1306 C C . SER A 1 158 ? 7.912 0.485 -29.974 1.00 90.06 158 SER A C 1
ATOM 1308 O O . SER A 1 158 ? 6.700 0.704 -30.072 1.00 90.06 158 SER A O 1
ATOM 1310 N N . MET A 1 159 ? 8.546 0.492 -28.797 1.00 92.06 159 MET A N 1
ATOM 1311 C CA . MET A 1 159 ? 7.899 0.721 -27.501 1.00 92.06 159 MET A CA 1
ATOM 1312 C C . MET A 1 159 ? 8.224 2.082 -26.892 1.00 92.06 159 MET A C 1
ATOM 1314 O O . MET A 1 159 ? 7.506 2.503 -25.987 1.00 92.06 159 MET A O 1
ATOM 1318 N N . GLU A 1 160 ? 9.286 2.744 -27.354 1.00 91.75 160 GLU A N 1
ATOM 1319 C CA . GLU A 1 160 ? 9.904 3.903 -26.708 1.00 91.75 160 GLU A CA 1
ATOM 1320 C C . GLU A 1 160 ? 8.883 4.964 -26.297 1.00 91.75 160 GLU A C 1
ATOM 1322 O O . GLU A 1 160 ? 8.728 5.246 -25.112 1.00 91.75 160 GLU A O 1
ATOM 1327 N N . SER A 1 161 ? 8.115 5.487 -27.256 1.00 92.94 161 SER A N 1
ATOM 1328 C CA . SER A 1 161 ? 7.141 6.551 -26.991 1.00 92.94 161 SER A CA 1
ATOM 1329 C C . SER A 1 161 ? 6.083 6.141 -25.963 1.00 92.94 161 SER A C 1
ATOM 1331 O O . SER A 1 161 ? 5.725 6.944 -25.102 1.00 92.94 161 SER A O 1
ATOM 1333 N N . ASP A 1 162 ? 5.568 4.912 -26.049 1.00 95.81 162 ASP A N 1
ATOM 1334 C CA . ASP A 1 162 ? 4.496 4.445 -25.166 1.00 95.81 162 ASP A CA 1
ATOM 1335 C C . ASP A 1 162 ? 5.032 4.161 -23.752 1.00 95.81 162 ASP A C 1
ATOM 1337 O O . ASP A 1 162 ? 4.362 4.447 -22.757 1.00 95.81 162 ASP A O 1
ATOM 1341 N N . LEU A 1 163 ? 6.240 3.596 -23.647 1.00 95.12 163 LEU A N 1
ATOM 1342 C CA . LEU A 1 163 ? 6.879 3.299 -22.368 1.00 95.12 163 LEU A CA 1
ATOM 1343 C C . LEU A 1 163 ? 7.366 4.576 -21.673 1.00 95.12 163 LEU A C 1
ATOM 1345 O O . LEU A 1 163 ? 7.216 4.695 -20.457 1.00 95.12 163 LEU A O 1
ATOM 1349 N N . TYR A 1 164 ? 7.863 5.548 -22.440 1.00 93.81 164 TYR A N 1
ATOM 1350 C CA . TYR A 1 164 ? 8.208 6.881 -21.957 1.00 93.81 164 TYR A CA 1
ATOM 1351 C C . TYR A 1 164 ? 6.979 7.599 -21.377 1.00 93.81 164 TYR A C 1
ATOM 1353 O O . TYR A 1 164 ? 7.011 8.076 -20.242 1.00 93.81 164 TYR A O 1
ATOM 1361 N N . GLU A 1 165 ? 5.852 7.611 -22.103 1.00 95.38 165 GLU A N 1
ATOM 1362 C CA . GLU A 1 165 ? 4.582 8.155 -21.595 1.00 95.38 165 GLU A CA 1
ATOM 1363 C C . GLU A 1 165 ? 4.135 7.427 -20.317 1.00 95.38 165 GLU A C 1
ATOM 1365 O O . GLU A 1 165 ? 3.714 8.062 -19.348 1.00 95.38 165 GLU A O 1
ATOM 1370 N N . PHE A 1 166 ? 4.272 6.099 -20.278 1.00 97.50 166 PHE A N 1
ATOM 1371 C CA . PHE A 1 166 ? 3.891 5.305 -19.114 1.00 97.50 166 PHE A CA 1
ATOM 1372 C C . PHE A 1 166 ? 4.720 5.650 -17.868 1.00 97.50 166 PHE A C 1
ATOM 1374 O O . PHE A 1 166 ? 4.168 5.821 -16.778 1.00 97.50 166 PHE A O 1
ATOM 1381 N N . LEU A 1 167 ? 6.040 5.789 -18.006 1.00 94.56 167 LEU A N 1
ATOM 1382 C CA . LEU A 1 167 ? 6.913 6.206 -16.905 1.00 94.56 167 LEU A CA 1
ATOM 1383 C C . LEU A 1 167 ? 6.557 7.616 -16.425 1.00 94.56 167 LEU A C 1
ATOM 1385 O O . LEU A 1 167 ? 6.344 7.842 -15.232 1.00 94.56 167 LEU A O 1
ATOM 1389 N N . ARG A 1 168 ? 6.396 8.554 -17.357 1.00 93.06 168 ARG A N 1
ATOM 1390 C CA . ARG A 1 168 ? 6.208 9.962 -17.018 1.00 93.06 168 ARG A CA 1
ATOM 1391 C C . ARG A 1 168 ? 4.820 10.276 -16.472 1.00 93.06 168 ARG A C 1
ATOM 1393 O O . ARG A 1 168 ? 4.688 11.033 -15.509 1.00 93.06 168 ARG A O 1
ATOM 1400 N N . GLU A 1 169 ? 3.774 9.735 -17.084 1.00 94.38 169 GLU A N 1
ATOM 1401 C CA . GLU A 1 169 ? 2.390 10.083 -16.764 1.00 94.38 169 GLU A CA 1
ATOM 1402 C C . GLU A 1 169 ? 1.740 9.041 -15.857 1.00 94.38 169 GLU A C 1
ATOM 1404 O O . GLU A 1 169 ? 1.225 9.385 -14.788 1.00 94.38 169 GLU A O 1
ATOM 1409 N N . ASP A 1 170 ? 1.772 7.767 -16.251 1.00 96.38 170 ASP A N 1
ATOM 1410 C CA . ASP A 1 170 ? 1.043 6.711 -15.551 1.00 96.38 170 ASP A CA 1
ATOM 1411 C C . ASP A 1 170 ? 1.650 6.418 -14.176 1.00 96.38 170 ASP A C 1
ATOM 1413 O O . ASP A 1 170 ? 0.926 6.466 -13.177 1.00 96.38 170 ASP A O 1
ATOM 1417 N N . ILE A 1 171 ? 2.969 6.200 -14.085 1.00 94.50 171 ILE A N 1
ATOM 1418 C CA . ILE A 1 171 ? 3.633 5.994 -12.788 1.00 94.50 171 ILE A CA 1
ATOM 1419 C C . ILE A 1 171 ? 3.452 7.228 -11.904 1.00 94.50 171 ILE A C 1
ATOM 1421 O O . ILE A 1 171 ? 3.010 7.094 -10.765 1.00 94.50 171 ILE A O 1
ATOM 1425 N N . THR A 1 172 ? 3.668 8.439 -12.423 1.00 90.75 172 THR A N 1
ATOM 1426 C CA . THR A 1 172 ? 3.438 9.677 -11.658 1.00 90.75 172 THR A CA 1
ATOM 1427 C C . THR A 1 172 ? 2.016 9.767 -11.094 1.00 90.75 172 THR A C 1
ATOM 1429 O O . THR A 1 172 ? 1.827 10.201 -9.954 1.00 90.75 172 THR A O 1
ATOM 1432 N N . ASN A 1 173 ? 0.997 9.355 -11.852 1.00 91.62 173 ASN A N 1
ATOM 1433 C CA . ASN A 1 173 ? -0.389 9.342 -11.380 1.00 91.62 173 ASN A CA 1
ATOM 1434 C C . ASN A 1 173 ? -0.617 8.304 -10.268 1.00 91.62 173 ASN A C 1
ATOM 1436 O O . ASN A 1 173 ? -1.278 8.616 -9.275 1.00 91.62 173 ASN A O 1
ATOM 1440 N N . ILE A 1 174 ? -0.023 7.113 -10.386 1.00 92.56 174 ILE A N 1
ATOM 1441 C CA . ILE A 1 174 ? -0.045 6.070 -9.346 1.00 92.56 174 ILE A CA 1
ATOM 1442 C C . ILE A 1 174 ? 0.630 6.578 -8.062 1.00 92.56 174 ILE A C 1
ATOM 1444 O O . ILE A 1 174 ? 0.089 6.423 -6.962 1.00 92.56 174 ILE A O 1
ATOM 1448 N N . LEU A 1 175 ? 1.769 7.264 -8.195 1.00 88.31 175 LEU A N 1
ATOM 1449 C CA . LEU A 1 175 ? 2.482 7.873 -7.072 1.00 88.31 175 LEU A CA 1
ATOM 1450 C C . LEU A 1 175 ? 1.640 8.957 -6.392 1.00 88.31 175 LEU A C 1
ATOM 1452 O O . LEU A 1 175 ? 1.459 8.921 -5.177 1.00 88.31 175 LEU A O 1
ATOM 1456 N N . LYS A 1 176 ? 1.032 9.871 -7.156 1.00 87.75 176 LYS A N 1
ATOM 1457 C CA . LYS A 1 176 ? 0.124 10.899 -6.609 1.00 87.75 176 LYS A CA 1
ATOM 1458 C C . LYS A 1 176 ? -1.085 10.304 -5.879 1.00 87.75 176 LYS A C 1
ATOM 1460 O O . LYS A 1 176 ? -1.598 10.923 -4.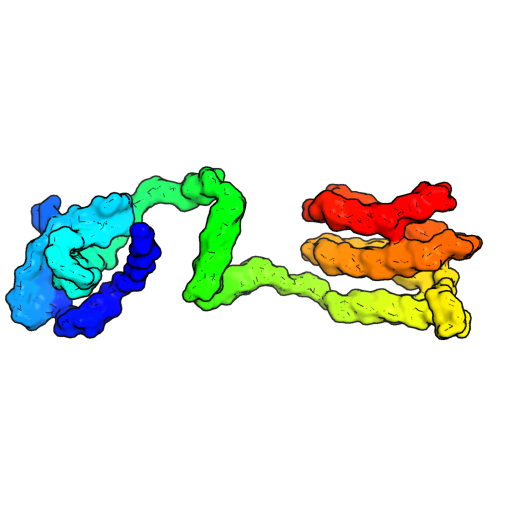948 1.00 87.75 176 LYS A O 1
ATOM 1465 N N . ALA A 1 177 ? -1.548 9.121 -6.284 1.00 88.38 177 ALA A N 1
ATOM 1466 C CA . ALA A 1 177 ? -2.656 8.425 -5.634 1.00 88.38 177 ALA A CA 1
ATOM 1467 C C . ALA A 1 177 ? -2.270 7.790 -4.279 1.00 88.38 177 ALA A C 1
ATOM 1469 O O . ALA A 1 177 ? -3.139 7.585 -3.421 1.00 88.38 177 ALA A O 1
ATOM 1470 N N . GLY A 1 178 ? -0.977 7.559 -4.042 1.00 85.31 178 GLY A N 1
ATOM 1471 C CA . GLY A 1 178 ? -0.458 6.928 -2.830 1.00 85.31 178 GLY A CA 1
ATOM 1472 C C . GLY A 1 178 ? -0.278 5.409 -2.930 1.00 85.31 178 GLY A C 1
ATOM 1473 O O . GLY A 1 178 ? -0.191 4.727 -1.900 1.00 85.31 178 GLY A O 1
ATOM 1474 N N . GLU A 1 179 ? -0.250 4.879 -4.154 1.00 88.12 179 GLU A N 1
ATOM 1475 C CA . GLU A 1 179 ? -0.206 3.443 -4.464 1.00 88.12 179 GLU A CA 1
ATOM 1476 C C . GLU A 1 179 ? 1.230 2.991 -4.777 1.00 88.12 179 GLU A C 1
ATOM 1478 O O . GLU A 1 179 ? 1.547 2.467 -5.843 1.00 88.12 179 GLU A O 1
ATOM 1483 N N . TYR A 1 180 ? 2.130 3.252 -3.829 1.00 86.75 180 TYR A N 1
ATOM 1484 C CA . TYR A 1 180 ? 3.580 3.118 -4.007 1.00 86.75 180 TYR A CA 1
ATOM 1485 C C . TYR A 1 180 ? 4.053 1.686 -4.241 1.00 86.75 180 TYR A C 1
ATOM 1487 O O . TYR A 1 180 ? 4.932 1.474 -5.071 1.00 86.75 180 TYR A O 1
ATOM 1495 N N . ASP A 1 181 ? 3.455 0.711 -3.554 1.00 87.06 181 ASP A N 1
ATOM 1496 C CA . ASP A 1 181 ? 3.803 -0.702 -3.735 1.00 87.06 181 ASP A CA 1
ATOM 1497 C C . ASP A 1 181 ? 3.479 -1.160 -5.162 1.00 87.06 181 ASP A C 1
ATOM 1499 O O . ASP A 1 181 ? 4.283 -1.827 -5.808 1.00 87.06 181 ASP A O 1
ATOM 1503 N N . PHE A 1 182 ? 2.344 -0.714 -5.705 1.00 91.56 182 PHE A N 1
ATOM 1504 C CA . PHE A 1 182 ? 1.966 -1.021 -7.079 1.00 91.56 182 PHE A CA 1
ATOM 1505 C C . PHE A 1 182 ? 2.859 -0.304 -8.105 1.00 91.56 182 PHE A C 1
ATOM 1507 O O . PHE A 1 182 ? 3.286 -0.921 -9.081 1.00 91.56 182 PHE A O 1
ATOM 1514 N N . ALA A 1 183 ? 3.209 0.970 -7.879 1.00 92.31 183 ALA A N 1
ATOM 1515 C CA . ALA A 1 183 ? 4.188 1.673 -8.719 1.00 92.31 183 ALA A CA 1
ATOM 1516 C C . ALA A 1 183 ? 5.539 0.945 -8.743 1.00 92.31 183 ALA A C 1
ATOM 1518 O O . ALA A 1 183 ? 6.109 0.734 -9.813 1.00 92.31 183 ALA A O 1
ATOM 1519 N N . PHE A 1 184 ? 6.018 0.515 -7.573 1.00 90.88 184 PHE A N 1
ATOM 1520 C CA . PHE A 1 184 ? 7.240 -0.268 -7.426 1.00 90.88 184 PHE A CA 1
ATOM 1521 C C . PHE A 1 184 ? 7.179 -1.572 -8.236 1.00 90.88 184 PHE A C 1
ATOM 1523 O O . PHE A 1 184 ? 8.097 -1.856 -9.003 1.00 90.88 184 PHE A O 1
ATOM 1530 N N . GLU A 1 185 ? 6.083 -2.332 -8.151 1.00 93.38 185 GLU A N 1
ATOM 1531 C CA . GLU A 1 185 ? 5.913 -3.563 -8.937 1.00 93.38 185 GLU A CA 1
ATOM 1532 C C . GLU A 1 185 ? 5.956 -3.335 -10.455 1.00 93.38 185 GLU A C 1
ATOM 1534 O O . GLU A 1 185 ? 6.444 -4.192 -11.199 1.00 93.38 185 GLU A O 1
ATOM 1539 N N . LEU A 1 186 ? 5.406 -2.220 -10.943 1.00 95.56 186 LEU A N 1
ATOM 1540 C CA . LEU A 1 186 ? 5.449 -1.879 -12.365 1.00 95.56 186 LEU A CA 1
ATOM 1541 C C . LEU A 1 186 ? 6.857 -1.468 -12.794 1.00 95.56 186 LEU A C 1
ATOM 1543 O O . LEU A 1 186 ? 7.334 -1.953 -13.819 1.00 95.56 186 LEU A O 1
ATOM 1547 N N . LEU A 1 187 ? 7.537 -0.647 -11.990 1.00 93.94 187 LEU A N 1
ATOM 1548 C CA . LEU A 1 187 ? 8.919 -0.242 -12.242 1.00 93.94 187 LEU A CA 1
ATOM 1549 C C . LEU A 1 187 ? 9.859 -1.450 -12.283 1.00 93.94 187 LEU A C 1
ATOM 1551 O O . LEU A 1 187 ? 10.651 -1.551 -13.211 1.00 93.94 187 LEU A O 1
ATOM 1555 N N . LEU A 1 188 ? 9.708 -2.430 -11.385 1.00 92.69 188 LEU A N 1
ATOM 1556 C CA . LEU A 1 188 ? 10.497 -3.668 -11.444 1.00 92.69 188 LEU A CA 1
ATOM 1557 C C . LEU A 1 188 ? 10.329 -4.424 -12.769 1.00 92.69 188 LEU A C 1
ATOM 1559 O O . LEU A 1 188 ? 11.296 -4.966 -13.304 1.00 92.69 188 LEU A O 1
ATOM 1563 N N . LYS A 1 189 ? 9.110 -4.469 -13.318 1.00 94.00 189 LYS A N 1
ATOM 1564 C CA . LYS A 1 189 ? 8.859 -5.124 -14.613 1.00 94.00 189 LYS A CA 1
ATOM 1565 C C . LYS A 1 189 ? 9.547 -4.380 -15.755 1.00 94.00 189 LYS A C 1
ATOM 1567 O O . LYS A 1 189 ? 10.082 -5.032 -16.645 1.00 94.00 189 LYS A O 1
ATOM 1572 N N . ILE A 1 190 ? 9.532 -3.048 -15.715 1.00 94.00 190 ILE A N 1
ATOM 1573 C CA . ILE A 1 190 ? 10.191 -2.191 -16.709 1.00 94.00 190 ILE A CA 1
ATOM 1574 C C . ILE A 1 190 ? 11.711 -2.344 -16.614 1.00 94.00 190 ILE A C 1
ATOM 1576 O O . ILE A 1 190 ? 12.350 -2.683 -17.605 1.00 94.00 190 ILE A O 1
ATOM 1580 N N . GLY A 1 191 ? 12.276 -2.187 -15.414 1.00 90.06 191 GLY A N 1
ATOM 1581 C CA . GLY A 1 191 ? 13.713 -2.304 -15.175 1.00 90.06 191 GLY A CA 1
ATOM 1582 C C . GLY A 1 191 ? 14.272 -3.662 -15.584 1.00 90.06 191 GLY A C 1
ATOM 1583 O O . GLY A 1 191 ? 15.364 -3.733 -16.137 1.00 90.06 191 GLY A O 1
ATOM 1584 N N . LYS A 1 192 ? 13.508 -4.746 -15.395 1.00 89.25 192 LYS A N 1
ATOM 1585 C CA . LYS A 1 192 ? 13.910 -6.068 -15.883 1.00 89.25 192 LYS A CA 1
ATOM 1586 C C . LYS A 1 192 ? 14.121 -6.088 -17.402 1.00 89.25 192 LYS A C 1
ATOM 1588 O O . LYS A 1 192 ? 15.149 -6.579 -17.845 1.00 89.25 192 LYS A O 1
ATOM 1593 N N . ILE A 1 193 ? 13.182 -5.544 -18.179 1.00 89.25 193 ILE A N 1
ATOM 1594 C CA . ILE A 1 193 ? 13.300 -5.508 -19.645 1.00 89.25 193 ILE A CA 1
ATOM 1595 C C . ILE A 1 193 ? 14.486 -4.641 -20.067 1.00 89.25 193 ILE A C 1
ATOM 1597 O O . ILE A 1 193 ? 15.287 -5.072 -20.886 1.00 89.25 193 ILE A O 1
ATOM 1601 N N . LEU A 1 194 ? 14.648 -3.456 -19.473 1.00 87.25 194 LEU A N 1
ATOM 1602 C CA . LEU A 1 194 ? 15.772 -2.575 -19.806 1.00 87.25 194 LEU A CA 1
ATOM 1603 C C . LEU A 1 194 ? 17.134 -3.223 -19.510 1.00 87.25 194 LEU A C 1
ATOM 1605 O O . LEU A 1 194 ? 18.076 -3.028 -20.275 1.00 87.25 194 LEU A O 1
ATOM 1609 N N . ASN A 1 195 ? 17.238 -4.024 -18.446 1.00 84.88 195 ASN A N 1
ATOM 1610 C CA . ASN A 1 195 ? 18.454 -4.789 -18.156 1.00 84.88 195 ASN A CA 1
ATOM 1611 C C . ASN A 1 195 ? 18.685 -5.948 -19.117 1.00 84.88 195 ASN A C 1
ATOM 1613 O O . ASN A 1 195 ? 19.826 -6.176 -19.516 1.00 84.88 195 ASN A O 1
ATOM 1617 N N . ASP A 1 196 ? 17.630 -6.684 -19.472 1.00 85.31 196 ASP A N 1
ATOM 1618 C CA . ASP A 1 196 ? 17.729 -7.782 -20.435 1.00 85.31 196 ASP A CA 1
ATOM 1619 C C . ASP A 1 196 ? 18.208 -7.249 -21.809 1.00 85.31 196 ASP A C 1
ATOM 1621 O O . ASP A 1 196 ? 18.957 -7.931 -22.509 1.00 85.31 196 ASP A O 1
ATOM 1625 N N . GLU A 1 197 ? 17.892 -5.988 -22.131 1.00 84.06 197 GLU A N 1
ATOM 1626 C CA . GLU A 1 197 ? 18.289 -5.297 -23.366 1.00 84.06 197 GLU A CA 1
ATOM 1627 C C . GLU A 1 197 ? 19.517 -4.376 -23.236 1.00 84.06 197 GLU A C 1
ATOM 1629 O O . GLU A 1 197 ? 19.775 -3.561 -24.117 1.00 84.06 197 GLU A O 1
ATOM 1634 N N . ILE A 1 198 ? 20.323 -4.490 -22.177 1.00 79.75 198 ILE A N 1
ATOM 1635 C CA . ILE A 1 198 ? 21.459 -3.577 -21.942 1.00 79.75 198 ILE A CA 1
ATOM 1636 C C . ILE A 1 198 ? 22.539 -3.581 -23.033 1.00 79.75 198 ILE A C 1
ATOM 1638 O O . ILE A 1 198 ? 23.318 -2.641 -23.168 1.00 79.75 198 ILE A O 1
ATOM 1642 N N . ALA A 1 199 ? 22.622 -4.663 -23.806 1.00 75.69 199 ALA A N 1
ATOM 1643 C CA . ALA A 1 199 ? 23.538 -4.749 -24.937 1.00 75.69 199 ALA A CA 1
ATOM 1644 C C . ALA A 1 199 ? 22.995 -4.039 -26.191 1.00 75.69 199 ALA A C 1
ATOM 1646 O O . ALA A 1 199 ? 23.688 -4.004 -27.212 1.00 75.69 199 ALA A O 1
ATOM 1647 N N . SER A 1 200 ? 21.767 -3.512 -26.134 1.00 72.25 200 SER A N 1
ATOM 1648 C CA . SER A 1 200 ? 21.179 -2.738 -27.214 1.00 72.25 200 SER A CA 1
ATOM 1649 C C . SER A 1 200 ? 21.976 -1.459 -27.437 1.00 72.25 200 SER A C 1
ATOM 1651 O O . SER A 1 200 ? 22.324 -0.737 -26.507 1.00 72.25 200 SER A O 1
ATOM 1653 N N . THR A 1 201 ? 22.250 -1.161 -28.702 1.00 68.44 201 THR A N 1
ATOM 1654 C CA . THR A 1 201 ? 22.870 0.100 -29.121 1.00 68.44 201 THR A CA 1
ATOM 1655 C C . THR A 1 201 ? 21.830 1.105 -29.622 1.00 68.44 201 THR A C 1
ATOM 1657 O O . THR A 1 201 ? 22.193 2.029 -30.346 1.00 68.44 201 THR A O 1
ATOM 1660 N N . SER A 1 202 ? 20.541 0.883 -29.342 1.00 79.19 202 SER A N 1
ATOM 1661 C CA . SER A 1 202 ? 19.453 1.785 -29.736 1.00 79.19 202 SER A CA 1
ATOM 1662 C C . SER A 1 202 ? 19.447 3.044 -28.872 1.00 79.19 202 SER A C 1
ATOM 1664 O O . SER A 1 202 ? 19.482 2.929 -27.645 1.00 79.19 202 SER A O 1
ATOM 1666 N N . ASP A 1 203 ? 19.289 4.216 -29.487 1.00 84.00 203 ASP A N 1
ATOM 1667 C CA . ASP A 1 203 ? 19.079 5.485 -28.770 1.00 84.00 203 ASP A CA 1
ATOM 1668 C C . ASP A 1 203 ? 17.867 5.392 -27.820 1.00 84.00 203 ASP A C 1
ATOM 1670 O O . ASP A 1 203 ? 17.937 5.827 -26.673 1.00 84.00 203 ASP A O 1
ATOM 1674 N N . SER A 1 204 ? 16.819 4.666 -28.225 1.00 83.94 204 SER A N 1
ATOM 1675 C CA . SER A 1 204 ? 15.628 4.398 -27.412 1.00 83.94 204 SER A CA 1
ATOM 1676 C C . SER A 1 204 ? 15.928 3.711 -26.076 1.00 83.94 204 SER A C 1
ATOM 1678 O O . SER A 1 204 ? 15.224 3.934 -25.094 1.00 83.94 204 SER A O 1
ATOM 1680 N N . TRP A 1 205 ? 16.982 2.888 -25.993 1.00 86.44 205 TRP A N 1
ATOM 1681 C CA . TRP A 1 205 ? 17.386 2.271 -24.724 1.00 86.44 205 TRP A CA 1
ATOM 1682 C C . TRP A 1 205 ? 17.917 3.319 -23.745 1.00 86.44 205 TRP A C 1
ATOM 1684 O O . TRP A 1 205 ? 17.586 3.270 -22.559 1.00 86.44 205 TRP A O 1
ATOM 1694 N N . TYR A 1 206 ? 18.712 4.270 -24.241 1.00 84.50 206 TYR A N 1
ATOM 1695 C CA . TYR A 1 206 ? 19.279 5.349 -23.438 1.00 84.50 206 TYR A CA 1
ATOM 1696 C C . TYR A 1 206 ? 18.180 6.274 -22.909 1.00 84.50 206 TYR A C 1
ATOM 1698 O O . TYR A 1 206 ? 18.122 6.510 -21.701 1.00 84.50 206 TYR A O 1
ATOM 1706 N N . ASP A 1 207 ? 17.268 6.709 -23.780 1.00 85.88 207 ASP A N 1
ATOM 1707 C CA . ASP A 1 207 ? 16.183 7.629 -23.419 1.00 85.88 207 ASP A CA 1
ATOM 1708 C C . ASP A 1 207 ? 15.230 7.007 -22.380 1.00 85.88 207 ASP A C 1
ATOM 1710 O O . ASP A 1 207 ? 14.876 7.631 -21.374 1.00 85.88 207 ASP A O 1
ATOM 1714 N N . LEU A 1 208 ? 14.863 5.733 -22.564 1.00 87.88 208 LEU A N 1
ATOM 1715 C CA . LEU A 1 208 ? 14.030 4.999 -21.605 1.00 87.88 208 LEU A CA 1
ATOM 1716 C C . LEU A 1 208 ? 14.735 4.764 -20.268 1.00 87.88 208 LEU A C 1
ATOM 1718 O O . LEU A 1 208 ? 14.105 4.836 -19.210 1.00 87.88 208 LEU A O 1
ATOM 1722 N N . SER A 1 209 ? 16.031 4.470 -20.314 1.00 87.81 209 SER A N 1
ATOM 1723 C CA . SER A 1 209 ? 16.857 4.262 -19.129 1.00 87.81 209 SER A CA 1
ATOM 1724 C C . SER A 1 209 ? 16.990 5.531 -18.293 1.00 87.81 209 SER A C 1
ATOM 1726 O O . SER A 1 209 ? 16.867 5.471 -17.067 1.00 87.81 209 SER A O 1
ATOM 1728 N N . GLU A 1 210 ? 17.191 6.681 -18.937 1.00 89.12 210 GLU A N 1
ATOM 1729 C CA . GLU A 1 210 ? 17.246 7.973 -18.257 1.00 89.12 210 GLU A CA 1
ATOM 1730 C C . GLU A 1 210 ? 15.913 8.289 -17.562 1.00 89.12 210 GLU A C 1
ATOM 1732 O O . GLU A 1 210 ? 15.897 8.575 -16.362 1.00 89.12 210 GLU A O 1
ATOM 1737 N N . GLU A 1 211 ? 14.785 8.166 -18.269 1.00 90.19 211 GLU A N 1
ATOM 1738 C CA . GLU A 1 211 ? 13.458 8.430 -17.692 1.00 90.19 211 GLU A CA 1
ATOM 1739 C C . GLU A 1 211 ? 13.125 7.452 -16.548 1.00 90.19 211 GLU A C 1
ATOM 1741 O O . GLU A 1 211 ? 12.552 7.843 -15.524 1.00 90.19 211 GLU A O 1
ATOM 1746 N N . TYR A 1 212 ? 13.529 6.183 -16.670 1.00 90.00 212 TYR A N 1
ATOM 1747 C CA . TYR A 1 212 ? 13.377 5.181 -15.614 1.00 90.00 212 TYR A CA 1
ATOM 1748 C C . TYR A 1 212 ? 14.145 5.572 -14.341 1.00 90.00 212 TYR A C 1
ATOM 1750 O O . TYR A 1 212 ? 13.571 5.542 -13.248 1.00 90.00 212 TYR A O 1
ATOM 1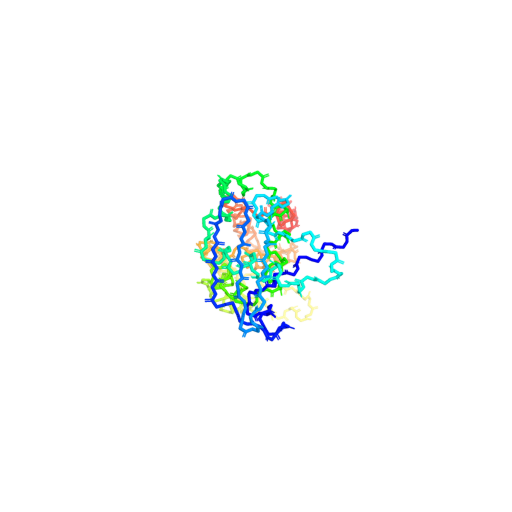758 N N . ILE A 1 213 ? 15.405 6.003 -14.473 1.00 88.00 213 ILE A N 1
ATOM 1759 C CA . ILE A 1 213 ? 16.227 6.477 -13.347 1.00 88.00 213 ILE A CA 1
ATOM 1760 C C . ILE A 1 213 ? 15.600 7.719 -12.706 1.00 88.00 213 ILE A C 1
ATOM 1762 O O . ILE A 1 213 ? 15.420 7.751 -11.487 1.00 88.00 213 ILE A O 1
ATOM 1766 N N . GLN A 1 214 ? 15.188 8.708 -13.506 1.00 88.75 214 GLN A N 1
ATOM 1767 C CA . GLN A 1 214 ? 14.528 9.915 -12.993 1.00 88.75 214 GLN A CA 1
ATOM 1768 C C . GLN A 1 214 ? 13.246 9.577 -12.212 1.00 88.75 214 GLN A C 1
ATOM 1770 O O . GLN A 1 214 ? 12.971 10.167 -11.162 1.00 88.75 214 GLN A O 1
ATOM 1775 N N . THR A 1 215 ? 12.484 8.585 -12.678 1.00 87.25 215 THR A N 1
ATOM 1776 C CA . THR A 1 215 ? 11.267 8.114 -12.005 1.00 87.25 215 THR A CA 1
ATOM 1777 C C . THR A 1 215 ? 11.578 7.417 -10.673 1.00 87.25 215 THR A C 1
ATOM 1779 O O . THR A 1 215 ? 10.878 7.647 -9.681 1.00 87.25 215 THR A O 1
ATOM 1782 N N . ILE A 1 216 ? 12.643 6.606 -10.607 1.00 87.38 216 ILE A N 1
ATOM 1783 C CA . ILE A 1 216 ? 13.118 5.994 -9.352 1.00 87.38 216 ILE A CA 1
ATOM 1784 C C . ILE A 1 216 ? 13.562 7.067 -8.357 1.00 87.38 216 ILE A C 1
ATOM 1786 O O . ILE A 1 216 ? 13.195 6.998 -7.181 1.00 87.38 216 ILE A O 1
ATOM 1790 N N . ASP A 1 217 ? 14.319 8.063 -8.810 1.00 85.00 217 ASP A N 1
ATOM 1791 C CA . ASP A 1 217 ? 14.794 9.156 -7.962 1.00 85.00 217 ASP A CA 1
ATOM 1792 C C . ASP A 1 217 ? 13.625 9.967 -7.391 1.00 85.00 217 ASP A C 1
ATOM 1794 O O . ASP A 1 217 ? 13.597 10.277 -6.197 1.00 85.00 217 ASP A O 1
ATOM 1798 N N . ALA A 1 218 ? 12.609 10.254 -8.209 1.00 80.56 218 ALA A N 1
ATOM 1799 C CA . ALA A 1 218 ? 11.390 10.905 -7.743 1.00 80.56 218 ALA A CA 1
ATOM 1800 C C . ALA A 1 218 ? 10.671 10.063 -6.674 1.00 80.56 218 ALA A C 1
ATOM 1802 O O . ALA A 1 218 ? 10.215 10.603 -5.660 1.00 80.56 218 ALA A O 1
ATOM 1803 N N . LEU A 1 219 ? 10.604 8.741 -6.861 1.00 79.94 219 LEU A N 1
ATOM 1804 C CA . LEU A 1 219 ? 9.985 7.813 -5.916 1.00 79.94 219 LEU A CA 1
ATOM 1805 C C . LEU A 1 219 ? 10.759 7.718 -4.590 1.00 79.94 219 LEU A C 1
ATOM 1807 O O . LEU A 1 219 ? 10.149 7.735 -3.518 1.00 79.94 219 LEU A O 1
ATOM 1811 N N . SER A 1 220 ? 12.091 7.669 -4.647 1.00 78.94 220 SER A N 1
ATOM 1812 C CA . SER A 1 220 ? 12.954 7.571 -3.463 1.00 78.94 220 SER A CA 1
ATOM 1813 C C . SER A 1 220 ? 12.949 8.852 -2.619 1.00 78.94 220 SER A C 1
ATOM 1815 O O . SER A 1 220 ? 13.056 8.783 -1.393 1.00 78.94 220 SER A O 1
ATOM 1817 N N . GLN A 1 221 ? 12.768 10.017 -3.252 1.00 77.25 221 GLN A N 1
ATOM 1818 C CA . GLN A 1 221 ? 12.689 11.315 -2.574 1.00 77.25 221 GLN A CA 1
ATOM 1819 C C . GLN A 1 221 ? 11.327 11.589 -1.935 1.00 77.25 221 GLN A C 1
ATOM 1821 O O . GLN A 1 221 ? 11.247 12.349 -0.968 1.00 77.25 221 GLN A O 1
ATOM 1826 N N . THR A 1 222 ? 10.250 11.011 -2.471 1.00 68.56 222 THR A N 1
ATOM 1827 C CA . THR A 1 222 ? 8.893 11.345 -2.033 1.00 68.56 222 THR A CA 1
ATOM 1828 C C . THR A 1 222 ? 8.357 10.441 -0.916 1.00 68.56 222 THR A C 1
ATOM 1830 O O . THR A 1 222 ? 7.557 10.943 -0.125 1.00 68.56 222 THR A O 1
ATOM 1833 N N . ILE A 1 223 ? 8.770 9.162 -0.781 1.00 62.50 223 ILE A N 1
ATOM 1834 C CA . ILE A 1 223 ? 8.167 8.207 0.188 1.00 62.50 223 ILE A CA 1
ATOM 1835 C C . ILE A 1 223 ? 9.145 7.164 0.780 1.00 62.50 223 ILE A C 1
ATOM 1837 O O . ILE A 1 223 ? 10.122 6.761 0.160 1.00 62.50 223 ILE A O 1
ATOM 1841 N N . HIS A 1 224 ? 8.785 6.678 1.984 1.00 64.12 224 HIS A N 1
ATOM 1842 C CA . HIS A 1 224 ? 9.249 5.506 2.755 1.00 64.12 224 HIS A CA 1
ATOM 1843 C C . HIS A 1 224 ? 9.322 4.150 2.007 1.00 64.12 224 HIS A C 1
ATOM 1845 O O . HIS A 1 224 ? 8.869 3.130 2.535 1.00 64.12 224 HIS A O 1
ATOM 1851 N N . LEU A 1 225 ? 9.912 4.073 0.814 1.00 67.06 225 LEU A N 1
ATOM 1852 C CA . LEU A 1 225 ? 10.398 2.777 0.348 1.00 67.06 225 LEU A CA 1
ATOM 1853 C C . LEU A 1 225 ? 11.408 2.243 1.369 1.00 67.06 225 LEU A C 1
ATOM 1855 O O . LEU A 1 225 ? 12.257 2.975 1.891 1.00 67.06 225 LEU A O 1
ATOM 1859 N N . SER A 1 226 ? 11.318 0.953 1.682 1.00 74.56 226 SER A N 1
ATOM 1860 C CA . SER A 1 226 ? 12.350 0.324 2.498 1.00 74.56 226 SER A CA 1
ATOM 1861 C C . SER A 1 226 ? 13.698 0.425 1.777 1.00 74.56 226 SER A C 1
ATOM 1863 O O . SER A 1 226 ? 13.763 0.384 0.549 1.00 74.56 226 SER A O 1
ATOM 1865 N N . LYS A 1 227 ? 14.805 0.483 2.530 1.00 74.81 227 LYS A N 1
ATOM 1866 C CA . LYS A 1 227 ? 16.157 0.438 1.935 1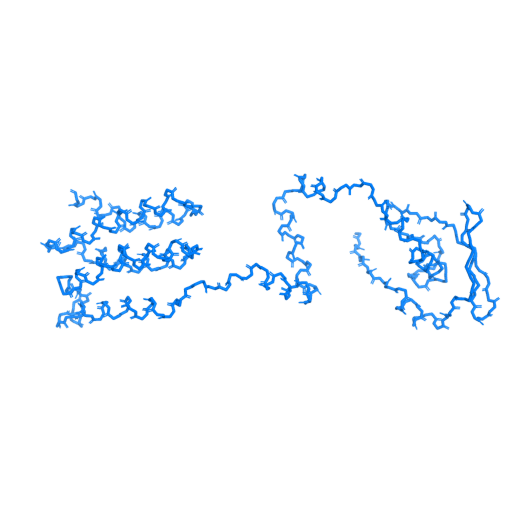.00 74.81 227 LYS A CA 1
ATOM 1867 C C . LYS A 1 227 ? 16.344 -0.763 0.997 1.00 74.81 227 LYS A C 1
ATOM 1869 O O . LYS A 1 227 ? 17.108 -0.668 0.048 1.00 74.81 227 LYS A O 1
ATOM 1874 N N . SER A 1 228 ? 15.636 -1.866 1.261 1.00 81.00 228 SER A N 1
ATOM 1875 C CA . SER A 1 228 ? 15.616 -3.051 0.401 1.00 81.00 228 SER A CA 1
ATOM 1876 C C . SER A 1 228 ? 14.945 -2.778 -0.944 1.00 81.00 228 SER A C 1
ATOM 1878 O O . SER A 1 228 ? 15.524 -3.113 -1.964 1.00 81.00 228 SER A O 1
ATOM 1880 N N . GLN A 1 229 ? 13.765 -2.149 -0.958 1.00 80.62 229 GLN A N 1
ATOM 1881 C CA . GLN A 1 229 ? 13.055 -1.803 -2.198 1.00 80.62 229 GLN A CA 1
ATOM 1882 C C . GLN A 1 229 ? 13.851 -0.799 -3.033 1.00 80.62 229 GLN A C 1
ATOM 1884 O O . GLN A 1 229 ? 13.994 -0.964 -4.238 1.00 80.62 229 GLN A O 1
ATOM 1889 N N . VAL A 1 230 ? 14.429 0.213 -2.382 1.00 77.56 230 VAL A N 1
ATOM 1890 C CA . VAL A 1 230 ? 15.320 1.166 -3.053 1.00 77.56 230 VAL A CA 1
ATOM 1891 C C . VAL A 1 230 ? 16.519 0.434 -3.660 1.00 77.56 230 VAL A C 1
ATOM 1893 O O . VAL A 1 230 ? 16.802 0.602 -4.840 1.00 77.56 230 VAL A O 1
ATOM 1896 N N . GLY A 1 231 ? 17.176 -0.438 -2.889 1.00 78.75 231 GLY A N 1
ATOM 1897 C CA . GLY A 1 231 ? 18.282 -1.256 -3.386 1.00 78.75 231 GLY A CA 1
ATOM 1898 C C . GLY A 1 231 ? 17.893 -2.178 -4.544 1.00 78.75 231 GLY A C 1
ATOM 1899 O O . GLY A 1 231 ? 18.688 -2.361 -5.453 1.00 78.75 231 GLY A O 1
ATOM 1900 N N . GLU A 1 232 ? 16.677 -2.722 -4.556 1.00 82.50 232 GLU A N 1
ATOM 1901 C CA . GLU A 1 232 ? 16.189 -3.582 -5.639 1.00 82.50 232 GLU A CA 1
ATOM 1902 C C . GLU A 1 232 ? 15.929 -2.790 -6.930 1.00 82.50 232 GLU A C 1
ATOM 1904 O O . GLU A 1 232 ? 16.353 -3.214 -8.006 1.00 82.50 232 GLU A O 1
ATOM 1909 N N . LEU A 1 233 ? 15.323 -1.599 -6.837 1.00 80.00 233 LEU A N 1
ATOM 1910 C CA . LEU A 1 233 ? 15.184 -0.697 -7.986 1.00 80.00 233 LEU A CA 1
ATOM 1911 C C . LEU A 1 233 ? 16.551 -0.279 -8.529 1.00 80.00 233 LEU A C 1
ATOM 1913 O O . LEU A 1 233 ? 16.764 -0.385 -9.734 1.00 80.00 233 LEU A O 1
ATOM 1917 N N . TYR A 1 234 ? 17.488 0.109 -7.655 1.00 73.00 234 TYR A N 1
ATOM 1918 C CA . TYR A 1 234 ? 18.825 0.509 -8.094 1.00 73.00 234 TYR A CA 1
ATOM 1919 C C . TYR A 1 234 ? 19.673 -0.664 -8.595 1.00 73.00 234 TYR A C 1
ATOM 1921 O O . TYR A 1 234 ? 20.458 -0.483 -9.517 1.00 73.00 234 TYR A O 1
ATOM 1929 N N . SER A 1 235 ? 19.465 -1.889 -8.104 1.00 76.62 235 SER A N 1
ATOM 1930 C CA . SER A 1 235 ? 20.135 -3.073 -8.665 1.00 76.62 235 SER A CA 1
ATOM 1931 C C . SER A 1 235 ? 19.732 -3.332 -10.118 1.00 76.62 235 SER A C 1
ATOM 1933 O O . SER A 1 235 ? 20.529 -3.848 -10.897 1.00 76.62 235 SER A O 1
ATOM 1935 N N . ASN A 1 236 ? 18.527 -2.891 -10.502 1.00 68.88 236 ASN A N 1
ATOM 1936 C CA . ASN A 1 236 ? 18.090 -2.866 -11.891 1.00 68.88 236 ASN A CA 1
ATOM 1937 C C . ASN A 1 236 ? 18.629 -1.652 -12.677 1.00 68.88 236 ASN A C 1
ATOM 1939 O O . ASN A 1 236 ? 18.347 -1.541 -13.862 1.00 68.88 236 ASN A O 1
ATOM 1943 N N . THR A 1 237 ? 19.366 -0.740 -12.043 1.00 63.44 237 THR A N 1
ATOM 1944 C CA . THR A 1 237 ? 19.999 0.429 -12.676 1.00 63.44 237 THR A CA 1
ATOM 1945 C C . THR A 1 237 ? 21.520 0.417 -12.590 1.00 63.44 237 THR A C 1
ATOM 1947 O O . THR A 1 237 ? 22.147 1.170 -13.316 1.00 63.44 237 THR A O 1
ATOM 1950 N N . ASP A 1 238 ? 22.146 -0.404 -11.741 1.00 58.97 238 ASP A N 1
ATOM 1951 C CA . ASP A 1 238 ? 23.603 -0.376 -11.529 1.00 58.97 238 ASP A CA 1
ATOM 1952 C C . ASP A 1 238 ? 24.374 -0.668 -12.823 1.00 58.97 238 ASP A C 1
ATOM 1954 O O . ASP A 1 238 ? 25.446 -0.113 -13.056 1.00 58.97 238 ASP A O 1
ATOM 1958 N N . VAL A 1 239 ? 23.808 -1.498 -13.702 1.00 56.19 239 VAL A N 1
ATOM 1959 C CA . VAL A 1 239 ? 24.391 -1.769 -15.020 1.00 56.19 239 VAL A CA 1
ATOM 1960 C C . VAL A 1 239 ? 24.044 -0.651 -16.015 1.00 56.19 239 VAL A C 1
ATOM 1962 O O . VAL A 1 239 ? 24.899 -0.244 -16.794 1.00 56.19 239 VAL A O 1
ATOM 1965 N N . ILE A 1 240 ? 22.841 -0.074 -15.921 1.00 57.75 240 ILE A N 1
ATOM 1966 C CA . ILE A 1 240 ? 22.395 1.078 -16.723 1.00 57.75 240 ILE A CA 1
ATOM 1967 C C . ILE A 1 240 ? 23.278 2.316 -16.454 1.00 57.75 240 ILE A C 1
ATOM 1969 O O . ILE A 1 240 ? 23.782 2.940 -17.384 1.00 57.75 240 ILE A O 1
ATOM 1973 N N . HIS A 1 241 ? 23.562 2.618 -15.184 1.00 57.28 241 HIS A N 1
ATOM 1974 C CA . HIS A 1 241 ? 24.449 3.695 -14.729 1.00 57.28 241 HIS A CA 1
ATOM 1975 C C . HIS A 1 241 ? 25.919 3.501 -15.120 1.00 57.28 241 HIS A C 1
ATOM 1977 O O . HIS A 1 241 ? 26.678 4.464 -15.102 1.00 57.28 241 HIS A O 1
ATOM 1983 N N . MET A 1 242 ? 26.349 2.274 -15.429 1.00 56.03 242 MET A N 1
ATOM 1984 C CA . MET A 1 242 ? 27.697 2.013 -15.946 1.00 56.03 242 MET A CA 1
ATOM 1985 C C . MET A 1 242 ? 27.814 2.256 -17.458 1.00 56.03 242 MET A C 1
ATOM 1987 O O . MET A 1 242 ? 28.935 2.331 -17.969 1.00 56.03 242 MET A O 1
ATOM 1991 N N . CYS A 1 243 ? 26.683 2.331 -18.163 1.00 52.97 243 CYS A N 1
ATOM 1992 C CA . CYS A 1 243 ? 26.599 2.450 -19.617 1.00 52.97 243 CYS A CA 1
ATOM 1993 C C . CYS A 1 243 ? 26.177 3.852 -20.098 1.00 52.97 243 CYS A C 1
ATOM 1995 O O . CYS A 1 243 ? 26.450 4.173 -21.257 1.00 52.97 243 CYS A O 1
ATOM 1997 N N . LEU A 1 244 ? 25.555 4.658 -19.227 1.00 55.00 244 LEU A N 1
ATOM 1998 C CA . LEU A 1 244 ? 25.312 6.104 -19.376 1.00 55.00 244 LEU A CA 1
ATOM 1999 C C . LEU A 1 244 ? 26.543 6.925 -18.953 1.00 55.00 244 LEU A C 1
ATOM 2001 O O . LEU A 1 244 ? 26.895 7.881 -19.680 1.00 55.00 244 LEU A O 1
#

pLDDT: mean 80.93, std 12.82, range [33.12, 97.5]

Sequence (244 aa):
MDGWQYNIDEKTLREALDLEITEIENNGVEIIAKFNDNTEIMTPLLFDSPSHPFCNCNSKHYFCKHYAALMFYVEKHPELLKSDDDIEDIISVASESNIKGFLKRELEVNPDLKKRFLDEFSKKSKIDETHYSKKLRKIFRQGEGYNFEDHGMYDLDSMESDLYEFLREDITNILKAGEYDFAFELLLKIGKILNDEIASTSDSWYDLSEEYIQTIDALSQTIHLSKSQVGELYSNTDVIHMCL